Protein AF-A0A8C8INS5-F1 (afdb_monomer)

pLDDT: mean 87.6, std 13.26, range [29.45, 98.44]

Structure (mmCIF, N/CA/C/O backbone):
data_AF-A0A8C8INS5-F1
#
_entry.id   AF-A0A8C8INS5-F1
#
loop_
_atom_site.group_PDB
_atom_site.id
_atom_site.type_symbol
_atom_site.label_atom_id
_atom_site.label_alt_id
_atom_site.label_comp_id
_atom_site.label_asym_id
_atom_site.label_entity_id
_atom_site.label_seq_id
_atom_site.pdbx_PDB_ins_code
_atom_site.Cartn_x
_atom_site.Cartn_y
_atom_site.Cartn_z
_atom_site.occupancy
_atom_site.B_iso_or_equiv
_atom_site.auth_seq_id
_atom_site.auth_comp_id
_atom_site.auth_asym_id
_atom_site.auth_atom_id
_atom_site.pdbx_PDB_model_num
ATOM 1 N N . MET A 1 1 ? -2.864 -16.405 21.605 1.00 29.45 1 MET A N 1
ATOM 2 C CA . MET A 1 1 ? -4.047 -16.468 22.491 1.00 29.45 1 MET A CA 1
ATOM 3 C C . MET A 1 1 ? -4.619 -15.062 22.541 1.00 29.45 1 MET A C 1
ATOM 5 O O . MET A 1 1 ? -3.803 -14.157 22.696 1.00 29.45 1 MET A O 1
ATOM 9 N N . PRO A 1 2 ? -5.930 -14.843 22.344 1.00 41.97 2 PRO A N 1
ATOM 10 C CA . PRO A 1 2 ? -6.483 -13.511 22.539 1.00 41.97 2 PRO A CA 1
ATOM 11 C C . PRO A 1 2 ? -6.271 -13.127 24.007 1.00 41.97 2 PRO A C 1
ATOM 13 O O . PRO A 1 2 ? -6.320 -13.994 24.885 1.00 41.97 2 PRO A O 1
ATOM 16 N N . PHE A 1 3 ? -5.944 -11.860 24.256 1.00 44.47 3 PHE A N 1
ATOM 17 C CA . PHE A 1 3 ? -5.844 -11.314 25.605 1.00 44.47 3 PHE A CA 1
ATOM 18 C C . PHE A 1 3 ? -7.118 -11.692 26.367 1.00 44.47 3 PHE A C 1
ATOM 20 O O . PHE A 1 3 ? -8.221 -11.473 25.875 1.00 44.47 3 PHE A O 1
ATOM 27 N N . GLY A 1 4 ? -6.977 -12.354 27.518 1.00 49.22 4 GLY A N 1
ATOM 28 C CA . GLY A 1 4 ? -8.138 -12.759 28.302 1.00 49.22 4 GLY A CA 1
ATOM 29 C C . GLY A 1 4 ? -8.966 -11.530 28.671 1.00 49.22 4 GLY A C 1
ATOM 30 O O . GLY A 1 4 ? -8.399 -10.518 29.076 1.00 49.22 4 GLY A O 1
ATOM 31 N N . ASN A 1 5 ? -10.294 -11.634 28.582 1.00 59.72 5 ASN A N 1
ATOM 32 C CA . ASN A 1 5 ? -11.256 -10.577 28.933 1.00 59.72 5 ASN A CA 1
ATOM 33 C C . ASN A 1 5 ? -11.291 -10.219 30.435 1.00 59.72 5 ASN A C 1
ATOM 35 O O . ASN A 1 5 ? -12.297 -9.755 30.967 1.00 59.72 5 ASN A O 1
ATOM 39 N N . THR A 1 6 ? -10.182 -10.419 31.147 1.00 63.34 6 THR A N 1
ATOM 40 C CA . THR A 1 6 ? -10.016 -10.113 32.568 1.00 63.34 6 THR A CA 1
ATOM 41 C C . THR A 1 6 ? -10.227 -8.631 32.854 1.00 63.34 6 THR A C 1
ATOM 43 O O . THR A 1 6 ? -10.798 -8.305 33.890 1.00 63.34 6 THR A O 1
ATOM 46 N N . HIS A 1 7 ? -9.841 -7.744 31.930 1.00 70.50 7 HIS A N 1
ATOM 47 C CA . HIS A 1 7 ? -10.073 -6.306 32.055 1.00 70.50 7 HIS A CA 1
ATOM 48 C C . HIS A 1 7 ? -11.569 -5.956 32.002 1.00 70.50 7 HIS A C 1
ATOM 50 O O . HIS A 1 7 ? -12.071 -5.321 32.924 1.00 70.50 7 HIS A O 1
ATOM 56 N N . ASN A 1 8 ? -12.303 -6.448 30.998 1.00 73.12 8 ASN A N 1
ATOM 57 C CA . ASN A 1 8 ? -13.744 -6.198 30.869 1.00 73.12 8 ASN A CA 1
ATOM 58 C C . ASN A 1 8 ? -14.544 -6.821 32.026 1.00 73.12 8 ASN A C 1
ATOM 60 O O . ASN A 1 8 ? -15.447 -6.193 32.570 1.00 73.12 8 ASN A O 1
ATOM 64 N N . ASN A 1 9 ? -14.155 -8.009 32.494 1.00 77.88 9 ASN A N 1
ATOM 65 C CA . ASN A 1 9 ? -14.782 -8.625 33.667 1.00 77.88 9 ASN A CA 1
ATOM 66 C C . ASN A 1 9 ? -14.542 -7.819 34.953 1.00 77.88 9 ASN A C 1
ATOM 68 O O . ASN A 1 9 ? -15.394 -7.805 35.837 1.00 77.88 9 ASN A O 1
ATOM 72 N N . PHE A 1 10 ? -13.402 -7.131 35.068 1.00 80.81 10 PHE A N 1
ATOM 73 C CA . PHE A 1 10 ? -13.105 -6.285 36.222 1.00 80.81 10 PHE A CA 1
ATOM 74 C C . PHE A 1 10 ? -13.981 -5.026 36.262 1.00 80.81 10 PHE A C 1
ATOM 76 O O . PHE A 1 10 ? -14.362 -4.594 37.350 1.00 80.81 10 PHE A O 1
ATOM 83 N N . LYS A 1 11 ? -14.374 -4.493 35.096 1.00 80.12 11 LYS A N 1
ATOM 84 C CA . LYS A 1 11 ? -15.290 -3.344 34.984 1.00 80.12 11 LYS A CA 1
ATOM 85 C C . LYS A 1 11 ? -16.655 -3.608 35.623 1.00 80.12 11 LYS A C 1
ATOM 87 O O . LYS A 1 11 ? -17.300 -2.683 36.113 1.00 80.12 11 LYS A O 1
ATOM 92 N N . LEU A 1 12 ? -17.094 -4.869 35.690 1.00 83.81 12 LEU A N 1
ATOM 93 C CA . LEU A 1 12 ? -18.353 -5.250 36.347 1.00 83.81 12 LEU A CA 1
ATOM 94 C C . LEU A 1 12 ? -18.364 -4.965 37.859 1.00 83.81 12 LEU A C 1
ATOM 96 O O . LEU A 1 12 ? -19.439 -4.918 38.452 1.00 83.81 12 LEU A O 1
ATOM 100 N N . ASN A 1 13 ? -17.201 -4.729 38.477 1.00 87.75 13 ASN A N 1
ATOM 101 C CA . ASN A 1 13 ? -17.101 -4.339 39.886 1.00 87.75 13 ASN A CA 1
ATOM 102 C C . ASN A 1 13 ? -17.425 -2.855 40.133 1.00 87.75 13 ASN A C 1
ATOM 104 O O . ASN A 1 13 ? -17.593 -2.456 41.285 1.00 87.75 13 ASN A O 1
ATOM 108 N N . PHE A 1 14 ? -17.509 -2.046 39.074 1.00 88.88 14 PHE A N 1
ATOM 109 C CA . PHE A 1 14 ? -17.788 -0.615 39.141 1.00 88.88 14 PHE A CA 1
ATOM 110 C C . PHE A 1 14 ? -19.221 -0.301 38.725 1.00 88.88 14 PHE A C 1
ATOM 112 O O . PHE A 1 14 ? -19.904 -1.080 38.038 1.00 88.88 14 PHE A O 1
ATOM 119 N N . LYS A 1 15 ? -19.683 0.876 39.153 1.00 90.62 15 LYS A N 1
ATOM 120 C CA . LYS A 1 15 ? -21.022 1.351 38.813 1.00 90.62 15 LYS A CA 1
ATOM 121 C C . LYS A 1 15 ? -21.128 1.603 37.315 1.00 90.62 15 LYS A C 1
ATOM 123 O O . LYS A 1 15 ? -20.160 1.959 36.650 1.00 90.62 15 LYS A O 1
ATOM 128 N N . VAL A 1 16 ? -22.338 1.449 36.786 1.00 89.00 16 VAL A N 1
ATOM 129 C CA . VAL A 1 16 ? -22.619 1.676 35.362 1.00 89.00 16 VAL A CA 1
ATOM 130 C C . VAL A 1 16 ? -22.211 3.090 34.954 1.00 89.00 16 VAL A C 1
ATOM 132 O O . VAL A 1 16 ? -21.658 3.284 33.882 1.00 89.00 16 VAL A O 1
ATOM 135 N N . GLU A 1 17 ? -22.457 4.074 35.814 1.00 88.44 17 GLU A N 1
ATOM 136 C CA . GLU A 1 17 ? -22.168 5.481 35.554 1.00 88.44 17 GLU A CA 1
ATOM 137 C C . GLU A 1 17 ? -20.672 5.795 35.499 1.00 88.44 17 GLU A C 1
ATOM 139 O O . GLU A 1 17 ? -20.300 6.780 34.870 1.00 88.44 17 GLU A O 1
ATOM 144 N N . GLU A 1 18 ? -19.845 4.986 36.164 1.00 88.00 18 GLU A N 1
ATOM 145 C CA . GLU A 1 18 ? -18.387 5.138 36.202 1.00 88.00 18 GLU A CA 1
ATOM 146 C C . GLU A 1 18 ? -17.730 4.525 34.958 1.00 88.00 18 GLU A C 1
ATOM 148 O O . GLU A 1 18 ? -16.698 5.013 34.509 1.00 88.00 18 GLU A O 1
ATOM 153 N N . GLU A 1 19 ? -18.353 3.495 34.379 1.00 90.62 19 GLU A N 1
ATOM 154 C CA . GLU A 1 19 ? -17.820 2.747 33.231 1.00 90.62 19 GLU A CA 1
ATOM 155 C C . GLU A 1 19 ? -18.458 3.132 31.891 1.00 90.62 19 GLU A C 1
ATOM 157 O O . GLU A 1 19 ? -17.926 2.806 30.832 1.00 90.62 19 GLU A O 1
ATOM 162 N N . TYR A 1 20 ? -19.604 3.817 31.910 1.00 92.88 20 TYR A N 1
ATOM 163 C CA . TYR A 1 20 ? -20.241 4.288 30.686 1.00 92.88 20 TYR A CA 1
ATOM 164 C C . TYR A 1 20 ? -19.309 5.259 29.939 1.00 92.88 20 TYR A C 1
ATOM 166 O O . TYR A 1 20 ? -18.871 6.245 30.540 1.00 92.88 20 TYR A O 1
ATOM 174 N N . PRO A 1 21 ? -19.032 5.043 28.639 1.00 90.88 21 PRO A N 1
ATOM 175 C CA . PRO A 1 21 ? -18.086 5.873 27.903 1.00 90.88 21 PRO A CA 1
ATOM 176 C C . PRO A 1 21 ? -18.563 7.328 27.816 1.00 90.88 21 PRO A C 1
ATOM 178 O O . PRO A 1 21 ? -19.741 7.606 27.573 1.00 90.88 21 PRO A O 1
ATOM 181 N N . ASP A 1 22 ? -17.637 8.275 27.982 1.00 90.88 22 ASP A N 1
ATOM 182 C CA . ASP A 1 22 ? -17.918 9.684 27.710 1.00 90.88 22 ASP A C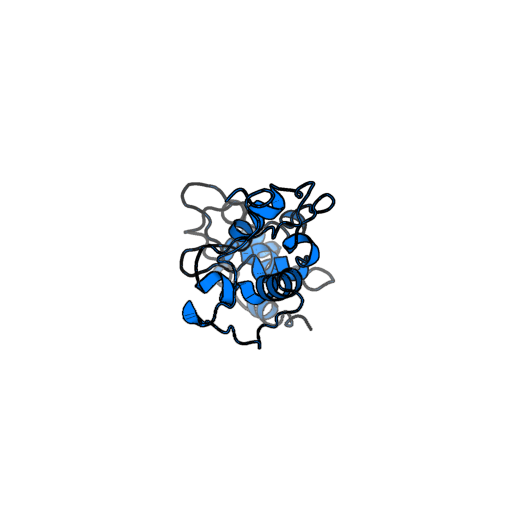A 1
ATOM 183 C C . ASP A 1 22 ? -17.983 9.911 26.197 1.00 90.88 22 ASP A C 1
ATOM 185 O O . ASP A 1 22 ? -16.971 9.901 25.497 1.00 90.88 22 ASP A O 1
ATOM 189 N N . LEU A 1 23 ? -19.204 10.118 25.711 1.00 89.69 23 LEU A N 1
ATOM 190 C CA . LEU A 1 23 ? -19.517 10.324 24.300 1.00 89.69 23 LEU A CA 1
ATOM 191 C C . LEU A 1 23 ? -19.866 11.784 23.980 1.00 89.69 23 LEU A C 1
ATOM 193 O O . LEU A 1 23 ? -20.392 12.082 22.909 1.00 89.69 23 LEU A O 1
ATOM 197 N N . THR A 1 24 ? -19.607 12.719 24.901 1.00 88.56 24 THR A N 1
ATOM 198 C CA . THR A 1 24 ? -20.010 14.132 24.756 1.00 88.56 24 THR A CA 1
ATOM 199 C C . THR A 1 24 ? -19.388 14.832 23.548 1.00 88.56 24 THR A C 1
ATOM 201 O O . THR A 1 24 ? -19.950 15.808 23.052 1.00 88.56 24 THR A O 1
ATOM 204 N N . LYS A 1 25 ? -18.246 14.338 23.059 1.00 84.25 25 LYS A N 1
ATOM 205 C CA . LYS A 1 25 ? -17.524 14.880 21.899 1.00 84.25 25 LYS A CA 1
ATOM 206 C C . LYS A 1 25 ? -17.671 14.024 20.638 1.00 84.25 25 LYS A C 1
ATOM 208 O O . LYS A 1 25 ? -16.999 14.302 19.649 1.00 84.25 25 LYS A O 1
ATOM 213 N N . HIS A 1 26 ? -18.534 13.008 20.657 1.00 85.81 26 HIS A N 1
ATOM 214 C CA . HIS A 1 26 ? -18.648 12.034 19.576 1.00 85.81 26 HIS A CA 1
ATOM 215 C C . HIS A 1 26 ? -19.814 12.366 18.643 1.00 85.81 26 HIS A C 1
ATOM 217 O O . HIS A 1 26 ? -20.961 12.511 19.063 1.00 85.81 26 HIS A O 1
ATOM 223 N N . ASN A 1 27 ? -19.530 12.436 17.347 1.00 81.06 27 ASN A N 1
ATOM 224 C CA . ASN A 1 27 ? -20.498 12.605 16.270 1.00 81.06 27 ASN A CA 1
ATOM 225 C C . ASN A 1 27 ? -20.558 11.348 15.391 1.00 81.06 27 ASN A C 1
ATOM 227 O O . ASN A 1 27 ? -20.298 11.379 14.188 1.00 81.06 27 ASN A O 1
ATOM 231 N N . ASN A 1 28 ? -20.906 10.218 16.004 1.00 82.31 28 ASN A N 1
ATOM 232 C CA . ASN A 1 28 ? -21.104 8.952 15.306 1.00 82.31 28 ASN A CA 1
ATOM 233 C C . ASN A 1 28 ? -22.451 8.313 15.696 1.00 82.31 28 ASN A C 1
ATOM 235 O O . ASN A 1 28 ? -23.064 8.670 16.704 1.00 82.31 28 ASN A O 1
ATOM 239 N N . HIS A 1 29 ? -22.954 7.395 14.869 1.00 82.88 29 HIS A N 1
ATOM 240 C CA . HIS A 1 29 ? -24.261 6.765 15.087 1.00 82.88 29 HIS A CA 1
ATOM 241 C C . HIS A 1 29 ? -24.326 5.957 16.389 1.00 82.88 29 HIS A C 1
ATOM 243 O O . HIS A 1 29 ? -25.375 5.946 17.032 1.00 82.88 29 HIS A O 1
ATOM 249 N N . MET A 1 30 ? -23.219 5.327 16.799 1.00 89.25 30 MET A N 1
ATOM 250 C CA . MET A 1 30 ? -23.151 4.586 18.061 1.00 89.25 30 MET A CA 1
ATOM 251 C C . MET A 1 30 ? -23.389 5.537 19.235 1.00 89.25 30 MET A C 1
ATOM 253 O O . MET A 1 30 ? -24.291 5.293 20.027 1.00 89.25 30 MET A O 1
ATOM 257 N N . ALA A 1 31 ? -22.695 6.676 19.276 1.00 87.69 31 ALA A N 1
ATOM 258 C CA . ALA A 1 31 ? -22.841 7.680 20.325 1.00 87.69 31 ALA A CA 1
ATOM 259 C C . ALA A 1 31 ? -24.262 8.264 20.423 1.00 87.69 31 ALA A C 1
ATOM 261 O O . ALA A 1 31 ? -24.697 8.653 21.505 1.00 87.69 31 ALA A O 1
ATOM 262 N N . LYS A 1 32 ? -25.010 8.306 19.311 1.00 87.50 32 LYS A N 1
ATOM 263 C CA . LYS A 1 32 ? -26.408 8.775 19.301 1.00 87.50 32 LYS A CA 1
ATOM 264 C C . LYS A 1 32 ? -27.413 7.753 19.817 1.00 87.50 32 LYS A C 1
ATOM 266 O O . LYS A 1 32 ? -28.479 8.146 20.283 1.00 87.50 32 LYS A O 1
ATOM 271 N N . VAL A 1 33 ? -27.119 6.466 19.658 1.00 90.06 33 VAL A N 1
ATOM 272 C CA . VAL A 1 33 ? -28.062 5.376 19.947 1.00 90.06 33 VAL A CA 1
ATOM 273 C C . VAL A 1 33 ? -27.736 4.691 21.266 1.00 90.06 33 VAL A C 1
ATOM 275 O O . VAL A 1 33 ? -28.647 4.247 21.963 1.00 90.06 33 VAL A O 1
ATOM 278 N N . LEU A 1 34 ? -26.457 4.606 21.630 1.00 92.38 34 LEU A N 1
ATOM 279 C CA . LEU A 1 34 ? -26.038 4.029 22.892 1.00 92.38 34 LEU A CA 1
ATOM 280 C C . LEU A 1 34 ? -26.564 4.907 24.028 1.00 92.38 34 LEU A C 1
ATOM 282 O O . LEU A 1 34 ? -26.258 6.092 24.130 1.00 92.38 34 LEU A O 1
ATOM 286 N N . THR A 1 35 ? -27.389 4.304 24.875 1.00 93.25 35 THR A N 1
ATOM 287 C CA . THR A 1 35 ? -27.909 4.931 26.089 1.00 93.25 35 THR A CA 1
ATOM 288 C C . THR A 1 35 ? -27.329 4.230 27.308 1.00 93.25 35 THR A C 1
ATOM 290 O O . THR A 1 35 ? -26.966 3.051 27.245 1.00 93.25 35 THR A O 1
ATOM 293 N N . LYS A 1 36 ? -27.298 4.925 28.451 1.00 93.38 36 LYS A N 1
ATOM 294 C CA . LYS A 1 36 ? -26.872 4.331 29.728 1.00 93.38 36 LYS A CA 1
ATOM 295 C C . LYS A 1 36 ? -27.680 3.084 30.079 1.00 93.38 36 LYS A C 1
ATOM 297 O O . LYS A 1 36 ? -27.101 2.078 30.474 1.00 93.38 36 LYS A O 1
ATOM 302 N N . ASP A 1 37 ? -28.990 3.114 29.846 1.00 94.00 37 ASP A N 1
ATOM 303 C CA . ASP A 1 37 ? -29.877 1.977 30.104 1.00 94.00 37 ASP A CA 1
ATOM 304 C C . ASP A 1 37 ? -29.576 0.781 29.192 1.00 94.00 37 ASP A C 1
ATOM 306 O O . ASP A 1 37 ? -29.644 -0.367 29.633 1.00 94.00 37 ASP A O 1
ATOM 310 N N . MET A 1 38 ? -29.244 1.024 27.919 1.00 94.56 38 MET A N 1
ATOM 311 C CA . MET A 1 38 ? -28.822 -0.038 27.000 1.00 94.56 38 MET A CA 1
ATOM 312 C C . MET A 1 38 ? -27.483 -0.633 27.422 1.00 94.56 38 MET A C 1
ATOM 314 O O . MET A 1 38 ? -27.363 -1.855 27.489 1.00 94.56 38 MET A O 1
ATOM 318 N N . TYR A 1 39 ? -26.507 0.214 27.759 1.00 94.12 39 TYR A N 1
ATOM 319 C CA . TYR A 1 39 ? -25.203 -0.226 28.247 1.00 94.12 39 TYR A CA 1
ATOM 320 C C . TYR A 1 39 ? -25.343 -1.064 29.525 1.00 94.12 39 TYR A C 1
ATOM 322 O O . TYR A 1 39 ? -24.837 -2.180 29.588 1.00 94.12 39 TYR A O 1
ATOM 330 N N . ALA A 1 40 ? -26.128 -0.600 30.502 1.00 93.12 40 ALA A N 1
ATOM 331 C CA . ALA A 1 40 ? -26.401 -1.323 31.745 1.00 93.12 40 ALA A CA 1
ATOM 332 C C . ALA A 1 40 ? -26.961 -2.736 31.512 1.00 93.12 40 ALA A C 1
ATOM 334 O O . ALA A 1 40 ? -26.584 -3.670 32.214 1.00 93.12 40 ALA A O 1
ATOM 335 N N . LYS A 1 41 ? -27.853 -2.892 30.525 1.00 94.75 41 LYS A N 1
ATOM 336 C CA . LYS A 1 41 ? -28.503 -4.172 30.192 1.00 94.75 41 LYS A CA 1
ATOM 337 C C . LYS A 1 41 ? -27.601 -5.158 29.451 1.00 94.75 41 LYS A C 1
ATOM 339 O O . LYS A 1 41 ? -27.920 -6.346 29.424 1.00 94.75 41 LYS A O 1
ATOM 344 N N . LEU A 1 42 ? -26.565 -4.662 28.776 1.00 93.25 42 LEU A N 1
ATOM 345 C CA . LEU A 1 42 ? -25.763 -5.436 27.829 1.00 93.25 42 LEU A CA 1
ATOM 346 C C . LEU A 1 42 ? -24.305 -5.624 28.276 1.00 93.25 42 LEU A C 1
ATOM 348 O O . LEU A 1 42 ? -23.648 -6.534 27.778 1.00 93.25 42 LEU A O 1
ATOM 352 N N . ARG A 1 43 ? -23.794 -4.812 29.212 1.00 89.69 43 ARG A N 1
ATOM 353 C CA . ARG A 1 43 ? -22.386 -4.837 29.660 1.00 89.69 43 ARG A CA 1
ATOM 354 C C . ARG A 1 43 ? -21.947 -6.151 30.313 1.00 89.69 43 ARG A C 1
ATOM 356 O O . ARG A 1 43 ? -20.763 -6.455 30.322 1.00 89.69 43 ARG A O 1
ATOM 363 N N . ASP A 1 44 ? -22.883 -6.927 30.856 1.00 89.88 44 ASP A N 1
ATOM 364 C CA . ASP A 1 44 ? -22.635 -8.244 31.456 1.00 89.88 44 ASP A CA 1
ATOM 365 C C . ASP A 1 44 ? -22.735 -9.394 30.438 1.00 89.88 44 ASP A C 1
ATOM 367 O O . ASP A 1 44 ? -22.520 -10.556 30.786 1.00 89.88 44 ASP A O 1
ATOM 371 N N . LYS A 1 45 ? -23.107 -9.100 29.185 1.00 90.19 45 LYS A N 1
ATOM 372 C CA . LYS A 1 45 ? -23.295 -10.109 28.143 1.00 90.19 45 LYS A CA 1
ATOM 373 C C . LYS A 1 45 ? -21.996 -10.380 27.408 1.00 90.19 45 LYS A C 1
ATOM 375 O O . LYS A 1 45 ? -21.211 -9.481 27.111 1.00 90.19 45 LYS A O 1
ATOM 380 N N . GLN A 1 46 ? -21.824 -11.649 27.063 1.00 87.56 46 GLN A N 1
ATOM 381 C CA . GLN A 1 46 ? -20.689 -12.134 26.304 1.00 87.56 46 GLN A CA 1
ATOM 382 C C . GLN A 1 46 ? -21.152 -13.213 25.325 1.00 87.56 46 GLN A C 1
ATOM 384 O O . GLN A 1 46 ? -22.031 -14.020 25.635 1.00 87.56 46 GLN A O 1
ATOM 389 N N . THR A 1 47 ? -20.569 -13.227 24.131 1.00 85.12 47 THR A N 1
ATOM 390 C CA . THR A 1 47 ? -20.770 -14.314 23.162 1.00 85.12 47 THR A CA 1
ATOM 391 C C . THR A 1 47 ? -20.049 -15.594 23.617 1.00 85.12 47 THR A C 1
ATOM 393 O O . THR A 1 47 ? -19.127 -15.517 24.432 1.00 85.12 47 THR A O 1
ATOM 396 N N . PRO A 1 48 ? -20.381 -16.781 23.069 1.00 84.88 48 PRO A N 1
ATOM 397 C CA . PRO A 1 48 ? -19.656 -18.018 23.386 1.00 84.88 48 PRO A CA 1
ATOM 398 C C . PRO A 1 48 ? -18.149 -17.957 23.085 1.00 84.88 48 PRO A C 1
ATOM 400 O O . PRO A 1 48 ? -17.368 -18.662 23.716 1.00 84.88 48 PRO A O 1
ATOM 403 N N . SER A 1 49 ? -17.742 -17.117 22.126 1.00 77.12 49 SER A N 1
ATOM 404 C CA . SER A 1 49 ? -16.342 -16.872 21.760 1.00 77.12 49 SER A CA 1
ATOM 405 C C . SER A 1 49 ? -15.658 -15.804 22.614 1.00 77.12 49 SER A C 1
ATOM 407 O O . SER A 1 49 ? -14.459 -15.585 22.462 1.00 77.12 49 SER A O 1
ATOM 409 N N . GLY A 1 50 ? -16.386 -15.157 23.524 1.00 78.69 50 GLY A N 1
ATOM 410 C CA . GLY A 1 50 ? -15.809 -14.247 24.497 1.00 78.69 50 GLY A CA 1
ATOM 411 C C . GLY A 1 50 ? -15.928 -12.755 24.176 1.00 78.69 50 GLY A C 1
ATOM 412 O O . GLY A 1 50 ? -15.413 -11.970 24.954 1.00 78.69 50 GLY A O 1
ATOM 413 N N . PHE A 1 51 ? -16.609 -12.322 23.116 1.00 80.56 51 PHE A N 1
ATOM 414 C CA . PHE A 1 51 ? -16.783 -10.883 22.832 1.00 80.56 51 PHE A CA 1
ATOM 415 C C . PHE A 1 51 ? -17.838 -10.234 23.734 1.00 80.56 51 PHE A C 1
ATOM 417 O O . PHE A 1 51 ? -18.933 -10.790 23.864 1.00 80.56 51 PHE A O 1
ATOM 424 N N . THR A 1 52 ? -17.523 -9.076 24.321 1.00 89.38 52 THR A N 1
ATOM 425 C CA . THR A 1 52 ? -18.413 -8.270 25.179 1.00 89.38 52 THR A CA 1
ATOM 426 C C . THR A 1 52 ? -18.990 -7.068 24.433 1.00 89.38 52 THR A C 1
ATOM 428 O O . THR A 1 52 ? -18.605 -6.764 23.306 1.00 89.38 52 THR A O 1
ATOM 431 N N . LEU A 1 53 ? -19.913 -6.347 25.077 1.00 89.31 53 LEU A N 1
ATOM 432 C CA . LEU A 1 53 ? -20.403 -5.068 24.564 1.00 89.31 53 LEU A CA 1
ATOM 433 C C . LEU A 1 53 ? -19.279 -4.036 24.391 1.00 89.31 53 LEU A C 1
ATOM 435 O O . LEU A 1 53 ? -19.283 -3.327 23.389 1.00 89.31 53 LEU A O 1
ATOM 439 N N . ASP A 1 54 ? -18.339 -3.957 25.339 1.00 87.56 54 ASP A N 1
ATOM 440 C CA . ASP A 1 54 ? -17.217 -3.011 25.272 1.00 87.56 54 ASP A CA 1
ATOM 441 C C . ASP A 1 54 ? -16.364 -3.268 24.023 1.00 87.56 54 ASP A C 1
ATOM 443 O O . ASP A 1 54 ? -16.037 -2.325 23.311 1.00 87.56 54 ASP A O 1
ATOM 447 N N . ASP A 1 55 ? -16.116 -4.539 23.685 1.00 82.56 55 ASP A N 1
ATOM 448 C CA . ASP A 1 55 ? -15.376 -4.921 22.475 1.00 82.56 55 ASP A CA 1
ATOM 449 C C . ASP A 1 55 ? -16.090 -4.450 21.192 1.00 82.56 55 ASP A C 1
ATOM 451 O O . ASP A 1 55 ? -15.447 -4.064 20.216 1.00 82.56 55 ASP A O 1
ATOM 455 N N . VAL A 1 56 ? -17.428 -4.455 21.193 1.00 84.38 56 VAL A N 1
ATOM 456 C CA . VAL A 1 56 ? -18.248 -4.026 20.049 1.00 84.38 56 VAL A CA 1
ATOM 457 C C . VAL A 1 56 ? -18.221 -2.507 19.888 1.00 84.38 56 VAL A C 1
ATOM 459 O O . VAL A 1 56 ? -18.050 -2.010 18.775 1.00 84.38 56 VAL A O 1
ATOM 462 N N . ILE A 1 57 ? -18.378 -1.759 20.983 1.00 88.38 57 ILE A N 1
ATOM 463 C CA . ILE A 1 57 ? -18.476 -0.293 20.933 1.00 88.38 57 ILE A CA 1
ATOM 464 C C . ILE A 1 57 ? -17.113 0.406 20.912 1.00 88.38 57 ILE A C 1
ATOM 466 O O . ILE A 1 57 ? -17.073 1.598 20.613 1.00 88.38 57 ILE A O 1
ATOM 470 N N . GLN A 1 58 ? -16.016 -0.308 21.198 1.00 83.81 58 GLN A N 1
ATOM 471 C CA . GLN A 1 58 ? -14.661 0.241 21.321 1.00 83.81 58 GLN A CA 1
ATOM 472 C C . GLN A 1 58 ? -14.288 1.141 20.138 1.00 83.81 58 GLN A C 1
ATOM 474 O O . GLN A 1 58 ? -13.833 2.262 20.327 1.00 83.81 58 GLN A O 1
ATOM 479 N N . THR A 1 59 ? -14.580 0.698 18.915 1.00 75.81 59 THR A N 1
ATOM 480 C CA . THR A 1 59 ? -14.302 1.465 17.688 1.00 75.81 59 THR A CA 1
ATOM 481 C C . THR A 1 59 ? -15.018 2.817 17.654 1.00 75.81 59 THR A C 1
ATOM 483 O O . THR A 1 59 ? -14.421 3.831 17.298 1.00 75.81 59 THR A O 1
ATOM 486 N N . GLY A 1 60 ? -16.279 2.861 18.079 1.00 82.25 60 GLY A N 1
ATOM 487 C CA . GLY A 1 60 ? -17.061 4.090 18.153 1.00 82.25 60 GLY A CA 1
ATOM 488 C C . GLY A 1 60 ? -16.692 4.971 19.344 1.00 82.25 60 GLY A C 1
ATOM 489 O O . GLY A 1 60 ? -17.016 6.154 19.324 1.00 82.25 60 GLY A O 1
ATOM 490 N N . VAL A 1 61 ? -16.047 4.419 20.376 1.00 85.62 61 VAL A N 1
ATOM 491 C CA . VAL A 1 61 ? -15.492 5.177 21.508 1.00 85.62 61 VAL A CA 1
ATOM 492 C C . VAL A 1 61 ? -14.134 5.779 21.134 1.00 85.62 61 VAL A C 1
ATOM 494 O O . VAL A 1 61 ? -13.894 6.950 21.419 1.00 85.62 61 VAL A O 1
ATOM 497 N N . ASP A 1 62 ? -13.280 5.024 20.443 1.00 78.12 62 ASP A N 1
ATOM 498 C CA . ASP A 1 62 ? -11.953 5.472 20.003 1.00 78.12 62 ASP A CA 1
ATOM 499 C C . ASP A 1 62 ? -12.028 6.481 18.852 1.00 78.12 62 ASP A C 1
ATOM 501 O O . ASP A 1 62 ? -11.149 7.333 18.713 1.00 78.12 62 ASP A O 1
ATOM 505 N N . ASN A 1 63 ? -13.090 6.418 18.042 1.00 77.25 63 ASN A N 1
ATOM 506 C CA . ASN A 1 63 ? -13.304 7.331 16.930 1.00 77.25 63 ASN A CA 1
ATOM 507 C C . ASN A 1 63 ? -14.462 8.313 17.210 1.00 77.25 63 ASN A C 1
ATOM 509 O O . ASN A 1 63 ? -15.634 7.978 16.989 1.00 77.25 63 ASN A O 1
ATOM 513 N N . PRO A 1 64 ? -14.170 9.561 17.629 1.00 72.19 64 PRO A N 1
ATOM 514 C CA . PRO A 1 64 ? -15.193 10.575 17.872 1.00 72.19 64 PRO A CA 1
ATOM 515 C C . PRO A 1 64 ? -15.958 10.998 16.612 1.00 72.19 64 PRO A C 1
ATOM 517 O O . PRO A 1 64 ? -16.959 11.700 16.724 1.00 72.19 64 PRO A O 1
ATOM 520 N N . GLY A 1 65 ? -15.572 10.531 15.423 1.00 66.31 65 GLY A N 1
ATOM 521 C CA . GLY A 1 65 ? -16.236 10.873 14.173 1.00 66.31 65 GLY A CA 1
ATOM 522 C C . GLY A 1 65 ? -15.859 12.268 13.675 1.00 66.31 65 GLY A C 1
ATOM 523 O O . GLY A 1 65 ? -15.118 13.018 14.312 1.00 66.31 65 GLY A O 1
ATOM 524 N N . HIS A 1 66 ? -16.358 12.613 12.490 1.00 62.00 66 HIS A N 1
ATOM 525 C CA . HIS A 1 66 ? -16.021 13.869 11.827 1.00 62.00 66 HIS A CA 1
ATOM 526 C C . HIS A 1 66 ? -17.040 14.975 12.183 1.00 62.00 66 HIS A C 1
ATOM 528 O O . HIS A 1 66 ? -18.240 14.695 12.261 1.00 62.00 66 HIS A O 1
ATOM 534 N N . PRO A 1 67 ? -16.642 16.257 12.332 1.00 57.72 67 PRO A N 1
ATOM 535 C CA . PRO A 1 67 ? -17.560 17.337 12.729 1.00 57.72 67 PRO A CA 1
ATOM 536 C C . PRO A 1 67 ? -18.747 17.553 11.777 1.00 57.72 67 PRO A C 1
ATOM 538 O O . PRO A 1 67 ? -19.778 18.085 12.178 1.00 57.72 67 PRO A O 1
ATOM 541 N N . PHE A 1 68 ? -18.608 17.133 10.518 1.00 50.88 68 PHE A N 1
ATOM 542 C CA . PHE A 1 68 ? -19.581 17.397 9.453 1.00 50.88 68 PHE A CA 1
ATOM 543 C C . PHE A 1 68 ? -20.265 16.142 8.893 1.00 50.88 68 PHE A C 1
ATOM 545 O O . PHE A 1 68 ? -21.175 16.267 8.078 1.00 50.88 68 PHE A O 1
ATOM 552 N N . ILE A 1 69 ? -19.842 14.938 9.297 1.00 52.28 69 ILE A N 1
ATOM 553 C CA . ILE A 1 69 ? -20.333 13.670 8.732 1.00 52.28 69 ILE A CA 1
ATOM 554 C C . ILE A 1 69 ? -20.585 12.691 9.878 1.00 52.28 69 ILE A C 1
ATOM 556 O O . ILE A 1 69 ? -19.718 12.494 10.723 1.00 52.28 69 ILE A O 1
ATOM 560 N N . MET A 1 70 ? -21.779 12.092 9.913 1.00 53.12 70 MET A N 1
ATOM 561 C CA . MET A 1 70 ? -22.142 11.111 10.936 1.00 53.12 70 MET A CA 1
ATOM 562 C C . MET A 1 70 ? -21.576 9.744 10.549 1.00 53.12 70 MET A C 1
ATOM 564 O O . MET A 1 70 ? -22.098 9.081 9.658 1.00 53.12 70 MET A O 1
ATOM 568 N N . THR A 1 71 ? -20.489 9.338 11.198 1.00 56.72 71 THR A N 1
ATOM 569 C CA . THR A 1 71 ? -19.842 8.047 10.930 1.00 56.72 71 THR A CA 1
ATOM 570 C C . THR A 1 71 ? -20.624 6.916 11.605 1.00 56.72 71 THR A C 1
ATOM 572 O O . THR A 1 71 ? -21.128 7.082 12.719 1.00 56.72 71 THR A O 1
ATOM 575 N N . VAL A 1 72 ? -20.767 5.753 10.963 1.00 55.03 72 VAL A N 1
ATOM 576 C CA . VAL A 1 72 ? -21.337 4.563 11.616 1.00 55.03 72 VAL A CA 1
ATOM 577 C C . VAL A 1 72 ? -20.256 4.001 12.535 1.00 55.03 72 VAL A C 1
ATOM 579 O O . VAL A 1 72 ? -19.255 3.475 12.074 1.00 55.03 72 VAL A O 1
ATOM 582 N N . GLY A 1 73 ? -20.412 4.200 13.845 1.00 52.00 73 GLY A N 1
ATOM 583 C CA . GLY A 1 73 ? -19.364 3.947 14.843 1.00 52.00 73 GLY A CA 1
ATOM 584 C C . GLY A 1 73 ? -18.986 2.478 15.067 1.00 52.00 73 GLY A C 1
ATOM 585 O O . GLY A 1 73 ? -18.161 2.224 15.928 1.00 52.00 73 GLY A O 1
ATOM 586 N N . CYS A 1 74 ? -19.571 1.527 14.337 1.00 48.09 74 CYS A N 1
ATOM 587 C CA . CYS A 1 74 ? -19.198 0.116 14.362 1.00 48.09 74 CYS A CA 1
ATOM 588 C C . CYS A 1 74 ? -19.483 -0.465 12.974 1.00 48.09 74 CYS A C 1
ATOM 590 O O . CYS A 1 74 ? -20.648 -0.623 12.616 1.00 48.09 74 CYS A O 1
ATOM 592 N N . VAL A 1 75 ? -18.446 -0.780 12.206 1.00 51.69 75 VAL A N 1
ATOM 593 C CA . VAL A 1 75 ? -18.580 -1.582 10.985 1.00 51.69 75 VAL A CA 1
ATOM 594 C C . VAL A 1 75 ? -17.620 -2.752 11.140 1.00 51.69 75 VAL A C 1
ATOM 596 O O . VAL A 1 75 ? -16.431 -2.568 11.459 1.00 51.69 75 VAL A O 1
ATOM 599 N N . ALA A 1 76 ? -18.152 -3.969 11.037 1.00 59.09 76 ALA A N 1
ATOM 600 C CA . ALA A 1 76 ? -17.349 -5.171 11.217 1.00 59.09 76 ALA A CA 1
ATOM 601 C C . ALA A 1 76 ? -16.205 -5.168 10.192 1.00 59.09 76 ALA A C 1
ATOM 603 O O . ALA A 1 76 ? -16.355 -4.663 9.084 1.00 59.09 76 ALA A O 1
ATOM 604 N N . VAL A 1 77 ? -15.047 -5.744 10.536 1.00 61.50 77 VAL A N 1
ATOM 605 C CA . VAL A 1 77 ? -13.920 -5.882 9.584 1.00 61.50 77 VAL A CA 1
ATOM 606 C C . VAL A 1 77 ? -14.395 -6.497 8.265 1.00 61.50 77 VAL A C 1
ATOM 608 O O . VAL A 1 77 ? -13.934 -6.121 7.196 1.00 61.50 77 VAL A O 1
ATOM 611 N N . GLU A 1 78 ? -15.334 -7.435 8.349 1.00 67.31 78 GLU A N 1
ATOM 612 C CA . GLU A 1 78 ? -15.904 -8.142 7.206 1.00 67.31 78 GLU A CA 1
ATOM 613 C C . GLU A 1 78 ? -16.777 -7.264 6.306 1.00 67.31 78 GLU A C 1
ATOM 615 O O . GLU A 1 78 ? -16.9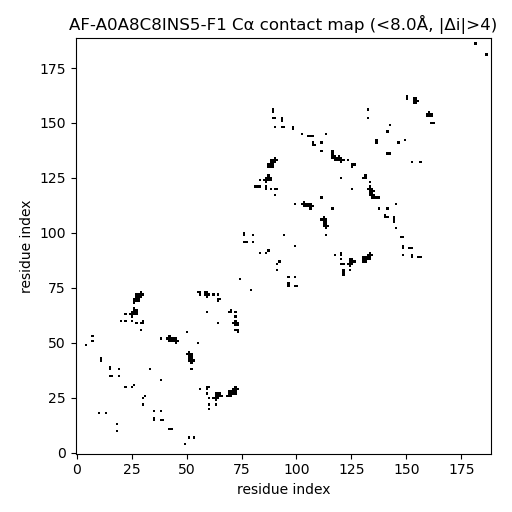29 -7.599 5.136 1.00 67.31 78 GLU A O 1
ATOM 620 N N . GLU A 1 79 ? -17.323 -6.168 6.830 1.00 72.06 79 GLU A N 1
ATOM 62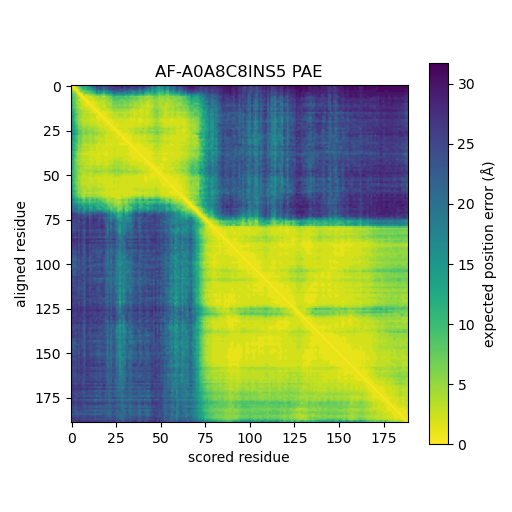1 C CA . GLU A 1 79 ? -18.175 -5.226 6.099 1.00 72.06 79 GLU A CA 1
ATOM 622 C C . GLU A 1 79 ? -17.362 -4.112 5.413 1.00 72.06 79 GLU A C 1
ATOM 624 O O . GLU A 1 79 ? -17.785 -3.622 4.370 1.00 72.06 79 GLU A O 1
ATOM 629 N N . GLU A 1 80 ? -16.193 -3.737 5.951 1.00 79.19 80 GLU A N 1
ATOM 630 C CA . GLU A 1 80 ? -15.288 -2.746 5.332 1.00 79.19 80 GLU A CA 1
ATOM 631 C C . GLU A 1 80 ? -14.224 -3.366 4.418 1.00 79.19 80 GLU A C 1
ATOM 633 O O . GLU A 1 80 ? -13.697 -2.686 3.539 1.00 79.19 80 GLU A O 1
ATOM 638 N N . TYR A 1 81 ? -13.891 -4.649 4.600 1.00 90.62 81 TYR A N 1
ATOM 639 C CA . TYR A 1 81 ? -12.892 -5.297 3.755 1.00 90.62 81 TYR A CA 1
ATOM 640 C C . TYR A 1 81 ? -13.340 -5.276 2.281 1.00 90.62 81 TYR A C 1
ATOM 642 O O . TYR A 1 81 ? -14.419 -5.791 1.971 1.00 90.62 81 TYR A O 1
ATOM 650 N N . PRO A 1 82 ? -12.526 -4.734 1.356 1.00 91.44 82 PRO A N 1
ATOM 651 C CA . PRO A 1 82 ? -12.956 -4.536 -0.021 1.00 91.44 82 PRO A CA 1
ATOM 652 C C . PRO A 1 82 ? -13.193 -5.869 -0.744 1.00 91.44 82 PRO A C 1
ATOM 654 O O . PRO A 1 82 ? -12.437 -6.832 -0.584 1.00 91.44 82 PRO A O 1
ATOM 657 N N . ASP A 1 83 ? -14.220 -5.918 -1.597 1.00 92.69 83 ASP A N 1
ATOM 658 C CA . ASP A 1 83 ? -14.379 -7.015 -2.554 1.00 92.69 83 ASP A CA 1
ATOM 659 C C . ASP A 1 83 ? -13.339 -6.873 -3.669 1.00 92.69 83 ASP A C 1
ATOM 661 O O . ASP A 1 83 ? -13.453 -6.031 -4.560 1.00 92.69 83 ASP A O 1
ATOM 665 N N . LEU A 1 84 ? -12.317 -7.722 -3.599 1.00 94.19 84 LEU A N 1
ATOM 666 C CA . LEU A 1 84 ? -11.197 -7.763 -4.535 1.00 94.19 84 LEU A CA 1
ATOM 667 C C . LEU A 1 84 ? -11.250 -8.984 -5.467 1.00 94.19 84 LEU A C 1
ATOM 669 O O . LEU A 1 84 ? -10.260 -9.319 -6.116 1.00 94.19 84 LEU A O 1
ATOM 673 N N . THR A 1 85 ? -12.390 -9.682 -5.542 1.00 93.69 85 THR A N 1
ATOM 674 C CA . THR A 1 85 ? -12.516 -10.960 -6.274 1.00 93.69 85 THR A CA 1
ATOM 675 C C . THR A 1 85 ? -12.212 -10.860 -7.769 1.00 93.69 85 THR A C 1
ATOM 677 O O . THR A 1 85 ? -11.842 -11.857 -8.389 1.00 93.69 85 THR A O 1
ATOM 680 N N . LYS A 1 86 ? -12.364 -9.671 -8.359 1.00 93.00 86 LYS A N 1
ATOM 681 C CA . LYS A 1 86 ? -12.119 -9.402 -9.784 1.00 93.00 86 LYS A CA 1
ATOM 682 C C . LYS A 1 86 ? -10.872 -8.550 -10.018 1.00 93.00 86 LYS A C 1
ATOM 684 O O . LYS A 1 86 ? -10.674 -8.073 -11.135 1.00 93.00 86 LYS A O 1
ATOM 689 N N . HIS A 1 87 ? -10.052 -8.352 -8.987 1.00 95.62 87 HIS A N 1
ATOM 690 C CA . HIS A 1 87 ? -8.940 -7.415 -9.020 1.00 95.62 87 HIS A CA 1
ATOM 691 C C . HIS A 1 87 ? -7.601 -8.123 -9.214 1.00 95.62 87 HIS A C 1
ATOM 693 O O . HIS A 1 87 ? -7.344 -9.193 -8.667 1.00 95.62 87 HIS A O 1
ATOM 699 N N . ILE A 1 88 ? -6.725 -7.503 -9.998 1.00 94.00 88 ILE A N 1
ATOM 700 C CA . ILE A 1 88 ? -5.390 -7.995 -10.322 1.00 94.00 88 ILE A CA 1
ATOM 701 C C . ILE A 1 88 ? -4.406 -6.831 -10.179 1.00 94.00 88 ILE 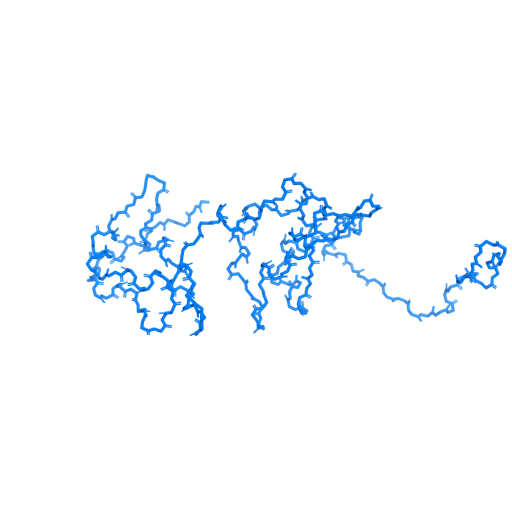A C 1
ATOM 703 O O . ILE A 1 88 ? -4.194 -6.043 -11.102 1.00 94.00 88 ILE A O 1
ATOM 707 N N . ASN A 1 89 ? -3.809 -6.732 -8.994 1.00 95.94 89 ASN A N 1
ATOM 708 C CA . ASN A 1 89 ? -2.703 -5.832 -8.668 1.00 95.94 89 ASN A CA 1
ATOM 709 C C . ASN A 1 89 ? -1.872 -6.429 -7.510 1.00 95.94 89 ASN A C 1
ATOM 711 O O . ASN A 1 89 ? -2.272 -7.427 -6.904 1.00 95.94 89 ASN A O 1
ATOM 715 N N . HIS A 1 90 ? -0.699 -5.864 -7.212 1.00 97.94 90 HIS A N 1
ATOM 716 C CA . HIS A 1 90 ? 0.173 -6.388 -6.152 1.00 97.94 90 HIS A CA 1
ATOM 717 C C . HIS A 1 90 ? -0.469 -6.317 -4.757 1.00 97.94 90 HIS A C 1
ATOM 719 O O . HIS A 1 90 ? -0.330 -7.261 -3.984 1.00 97.94 90 HIS A O 1
ATOM 725 N N . MET A 1 91 ? -1.203 -5.246 -4.445 1.00 97.62 91 MET A N 1
ATOM 726 C CA . MET A 1 91 ? -1.912 -5.088 -3.173 1.00 97.62 91 MET A CA 1
ATOM 727 C C . MET A 1 91 ? -2.908 -6.230 -2.937 1.00 97.62 91 MET A C 1
ATOM 729 O O . MET A 1 91 ? -2.883 -6.831 -1.866 1.00 97.62 91 MET A O 1
ATOM 733 N N . VAL A 1 92 ? -3.694 -6.613 -3.949 1.00 96.38 92 VAL A N 1
ATOM 734 C CA . VAL A 1 92 ? -4.683 -7.708 -3.868 1.00 96.38 92 VAL A CA 1
ATOM 735 C C . VAL A 1 92 ? -4.035 -9.055 -3.548 1.00 96.38 92 VAL A C 1
ATOM 737 O O . VAL A 1 92 ? -4.601 -9.849 -2.803 1.00 96.38 92 VAL A O 1
ATOM 740 N N . LYS A 1 93 ? -2.832 -9.326 -4.070 1.00 95.94 93 LYS A N 1
ATOM 741 C CA . LYS A 1 93 ? -2.112 -10.580 -3.780 1.00 95.94 93 LYS A CA 1
ATOM 742 C C . LYS A 1 93 ? -1.676 -10.701 -2.318 1.00 95.94 93 LYS A C 1
ATOM 744 O O . LYS A 1 93 ? -1.416 -11.808 -1.854 1.00 95.94 93 LYS A O 1
ATOM 749 N N . VAL A 1 94 ? -1.518 -9.570 -1.635 1.00 96.81 94 VAL A N 1
ATOM 750 C CA . VAL A 1 94 ? -0.894 -9.486 -0.311 1.00 96.81 94 VAL A CA 1
ATOM 751 C C . VAL A 1 94 ? -1.922 -9.212 0.783 1.00 96.81 94 VAL A C 1
ATOM 753 O O . VAL A 1 94 ? -1.799 -9.745 1.886 1.00 96.81 94 VAL A O 1
ATOM 756 N N . LEU A 1 95 ? -2.924 -8.377 0.506 1.00 96.62 95 LEU A N 1
ATOM 757 C CA . LEU A 1 95 ? -3.880 -7.923 1.504 1.00 96.62 95 LEU A CA 1
ATOM 758 C C . LEU A 1 95 ? -4.754 -9.084 1.986 1.00 96.62 95 LEU A C 1
ATOM 760 O O . LEU A 1 95 ? -5.577 -9.617 1.249 1.00 96.62 95 LEU A O 1
ATOM 764 N N . THR A 1 96 ? -4.644 -9.421 3.267 1.00 95.19 96 THR A N 1
ATOM 765 C CA . THR A 1 96 ? -5.527 -10.389 3.930 1.00 95.19 96 THR A CA 1
ATOM 766 C C . THR A 1 96 ? -6.506 -9.682 4.863 1.00 95.19 96 THR A C 1
ATOM 768 O O . THR A 1 96 ? -6.260 -8.553 5.294 1.00 95.19 96 THR A O 1
ATOM 771 N N . LYS A 1 97 ? -7.609 -10.351 5.219 1.00 91.69 97 LYS A N 1
ATOM 772 C CA . LYS A 1 97 ? -8.572 -9.825 6.202 1.00 91.69 97 LYS A CA 1
ATOM 773 C C . LYS A 1 97 ? -7.918 -9.527 7.553 1.00 91.69 97 LYS A C 1
ATOM 775 O O . LYS A 1 97 ? -8.151 -8.462 8.113 1.00 91.69 97 LYS A O 1
ATOM 780 N N . ASP A 1 98 ? -7.050 -10.416 8.032 1.00 90.94 98 ASP A N 1
ATOM 781 C CA . ASP A 1 98 ? -6.326 -10.231 9.297 1.00 90.94 98 ASP A CA 1
ATOM 782 C C . ASP A 1 98 ? -5.380 -9.024 9.242 1.00 90.94 98 ASP A C 1
ATOM 784 O O . ASP A 1 98 ? -5.282 -8.249 10.195 1.00 90.94 98 ASP A O 1
ATOM 788 N N . MET A 1 99 ? -4.699 -8.834 8.107 1.00 94.19 99 MET A N 1
ATOM 789 C CA . MET A 1 99 ? -3.826 -7.683 7.890 1.00 94.19 99 MET A CA 1
ATOM 790 C C . MET A 1 99 ? -4.631 -6.381 7.840 1.00 94.19 99 MET A C 1
ATOM 792 O O . MET A 1 99 ? -4.247 -5.403 8.478 1.00 94.19 99 MET A O 1
ATOM 796 N N . TYR A 1 100 ? -5.770 -6.379 7.143 1.00 93.69 100 TYR A N 1
ATOM 797 C CA . TYR A 1 100 ? -6.677 -5.236 7.102 1.00 93.69 100 TYR A CA 1
ATOM 798 C C . TYR A 1 100 ? -7.207 -4.889 8.500 1.00 93.69 100 TYR A C 1
ATOM 800 O O . TYR A 1 100 ? -7.092 -3.745 8.928 1.00 93.69 100 TYR A O 1
ATOM 808 N N . ALA A 1 101 ? -7.672 -5.880 9.269 1.00 89.00 101 ALA A N 1
ATOM 809 C CA . ALA A 1 101 ? -8.121 -5.694 10.650 1.00 89.00 101 ALA A CA 1
ATOM 810 C C . ALA A 1 101 ? -7.043 -5.059 11.542 1.00 89.00 101 ALA A C 1
ATOM 812 O O . ALA A 1 101 ? -7.337 -4.174 12.343 1.00 89.00 101 ALA A O 1
ATOM 813 N N . LYS A 1 102 ? -5.786 -5.492 11.386 1.00 89.69 102 LYS A N 1
ATOM 814 C CA . LYS A 1 102 ? -4.641 -4.975 12.146 1.00 89.69 102 LYS A CA 1
ATOM 815 C C . LYS A 1 102 ? -4.278 -3.535 11.771 1.00 89.69 102 LYS A C 1
ATOM 817 O O . LYS A 1 102 ? -3.783 -2.795 12.621 1.00 89.69 102 LYS A O 1
ATOM 822 N N . LEU A 1 103 ? -4.445 -3.157 10.503 1.00 91.88 103 LEU A N 1
ATOM 823 C CA . LEU A 1 103 ? -3.966 -1.878 9.973 1.00 91.88 103 LEU A CA 1
ATOM 824 C C . LEU A 1 103 ? -5.055 -0.802 9.857 1.00 91.88 103 LEU A C 1
ATOM 826 O O . LEU A 1 103 ? -4.701 0.371 9.877 1.00 91.88 103 LEU A O 1
ATOM 830 N N . ARG A 1 104 ? -6.348 -1.156 9.792 1.00 86.25 104 ARG A N 1
ATOM 831 C CA . ARG A 1 104 ? -7.458 -0.195 9.597 1.00 86.25 104 ARG A CA 1
ATOM 832 C C . ARG A 1 104 ? -7.563 0.876 10.686 1.00 86.25 104 ARG A C 1
ATOM 834 O O . ARG A 1 104 ? -7.958 1.994 10.403 1.00 86.25 104 ARG A O 1
ATOM 841 N N . GLY A 1 105 ? -7.173 0.550 11.920 1.00 86.81 105 GLY A N 1
ATOM 842 C CA . GLY A 1 105 ? -7.150 1.504 13.037 1.00 86.81 105 GLY A CA 1
ATOM 843 C C . GLY A 1 105 ? -5.884 2.362 13.110 1.00 86.81 105 GLY A C 1
ATOM 844 O O . GLY A 1 105 ? -5.748 3.166 14.028 1.00 86.81 105 GLY A O 1
ATOM 845 N N . LYS A 1 106 ? -4.924 2.165 12.198 1.00 90.69 106 LYS A N 1
ATOM 846 C CA . LYS A 1 106 ? -3.692 2.950 12.154 1.00 90.69 106 LYS A CA 1
ATOM 847 C C . LYS A 1 106 ? -3.839 4.121 11.195 1.00 90.69 106 LYS A C 1
ATOM 849 O O . LYS A 1 106 ? -4.418 3.996 10.118 1.00 90.69 106 LYS A O 1
ATOM 854 N N . GLN A 1 107 ? -3.200 5.217 11.566 1.00 91.50 107 GLN A N 1
ATOM 855 C CA . GLN A 1 107 ? -3.032 6.398 10.736 1.00 91.50 107 GLN A CA 1
ATOM 856 C C . GLN A 1 107 ? -1.639 6.978 10.965 1.00 91.50 107 GLN A C 1
ATOM 858 O O . GLN A 1 107 ? -1.041 6.751 12.021 1.00 91.50 107 GLN A O 1
ATOM 863 N N . THR A 1 108 ? -1.131 7.719 9.991 1.00 90.62 108 THR A N 1
ATOM 864 C CA . THR A 1 108 ? 0.084 8.520 10.164 1.00 90.62 108 THR A CA 1
ATOM 865 C C . THR A 1 108 ? -0.207 9.788 10.964 1.00 90.62 108 THR A C 1
ATOM 867 O O . THR A 1 108 ? -1.357 10.104 11.284 1.00 90.62 108 THR A O 1
ATOM 870 N N . SER A 1 109 ? 0.838 10.548 11.280 1.00 91.75 109 SER A N 1
ATOM 871 C CA . SER A 1 109 ? 0.732 11.834 11.972 1.00 91.75 109 SER A CA 1
ATOM 872 C C . SER A 1 109 ? -0.133 12.873 11.243 1.00 91.75 109 SER A C 1
ATOM 874 O O . SER A 1 109 ? -0.696 13.752 11.896 1.00 91.75 109 SER A O 1
ATOM 876 N N . SER A 1 110 ? -0.285 12.763 9.918 1.00 87.69 110 SER A N 1
ATOM 877 C CA . SER A 1 110 ? -1.159 13.621 9.104 1.00 87.69 110 SER A CA 1
ATOM 878 C C . SER A 1 110 ? -2.613 13.131 9.036 1.00 87.69 110 SER A C 1
ATOM 880 O O . SER A 1 110 ? -3.477 13.853 8.539 1.00 87.69 110 SER A O 1
ATOM 882 N N . GLY A 1 111 ? -2.892 11.924 9.542 1.00 89.00 111 GLY A N 1
ATOM 883 C CA . GLY A 1 111 ? -4.192 11.263 9.447 1.00 89.00 111 GLY A CA 1
ATOM 884 C C . GLY A 1 111 ? -4.362 10.360 8.221 1.00 89.00 111 GLY A C 1
ATOM 885 O O . GLY A 1 111 ? -5.473 9.898 7.995 1.00 89.00 111 GLY A O 1
ATOM 886 N N . PHE A 1 112 ? -3.308 10.082 7.442 1.00 88.81 112 PHE A N 1
ATOM 887 C CA . PHE A 1 112 ? -3.389 9.165 6.299 1.00 88.81 112 PHE A CA 1
ATOM 888 C C . PHE A 1 112 ? -3.602 7.717 6.761 1.00 88.81 112 PHE A C 1
ATOM 890 O O . PHE A 1 112 ? -2.860 7.209 7.610 1.00 88.81 112 PHE A O 1
ATOM 897 N N . THR A 1 113 ? -4.602 7.040 6.200 1.00 92.94 113 THR A N 1
ATOM 898 C CA . THR A 1 113 ? -5.097 5.747 6.693 1.00 92.94 113 THR A CA 1
ATOM 899 C C . THR A 1 113 ? -4.779 4.565 5.771 1.00 92.94 113 THR A C 1
ATOM 901 O O . THR A 1 113 ? -4.233 4.687 4.670 1.00 92.94 113 THR A O 1
ATOM 904 N N . GLN A 1 114 ? -5.137 3.365 6.240 1.00 92.44 114 GLN A N 1
ATOM 905 C CA . GLN A 1 114 ? -5.108 2.144 5.439 1.00 92.44 114 GLN A CA 1
ATOM 906 C C . GLN A 1 114 ? -5.977 2.242 4.178 1.00 92.44 114 GLN A C 1
ATOM 908 O O . GLN A 1 114 ? -5.557 1.741 3.132 1.00 92.44 114 GLN A O 1
ATOM 913 N N . ASP A 1 115 ? -7.149 2.867 4.277 1.00 93.38 115 ASP A N 1
ATOM 914 C CA . ASP A 1 115 ? -8.107 2.953 3.175 1.00 93.38 115 ASP A CA 1
ATOM 915 C C . ASP A 1 115 ? -7.638 3.951 2.118 1.00 93.38 115 ASP A C 1
ATOM 917 O O . ASP A 1 115 ? -7.584 3.596 0.940 1.00 93.38 115 ASP A O 1
ATOM 921 N N . ASP A 1 116 ? -7.149 5.125 2.536 1.00 90.94 116 ASP A N 1
ATOM 922 C CA . ASP A 1 116 ? -6.571 6.127 1.626 1.00 90.94 116 ASP A CA 1
ATOM 923 C C . ASP A 1 116 ? -5.469 5.519 0.746 1.00 90.94 116 ASP A C 1
ATOM 925 O O . ASP A 1 116 ? -5.384 5.763 -0.461 1.00 90.94 116 ASP A O 1
ATOM 929 N N . ARG A 1 117 ? -4.640 4.659 1.349 1.00 95.00 117 ARG A N 1
ATOM 930 C CA . ARG A 1 117 ? -3.560 3.950 0.663 1.00 95.00 117 ARG A CA 1
ATOM 931 C C . ARG A 1 117 ? -4.065 2.996 -0.414 1.00 95.00 117 ARG A C 1
ATOM 933 O O . ARG A 1 117 ? -3.474 2.953 -1.495 1.00 95.00 117 ARG A O 1
ATOM 940 N N . ILE A 1 118 ? -5.051 2.156 -0.102 1.00 96.81 118 ILE A N 1
ATOM 941 C CA . ILE A 1 118 ? -5.474 1.060 -0.991 1.00 96.81 118 ILE A CA 1
ATOM 942 C C . ILE A 1 118 ? -6.564 1.478 -1.972 1.00 96.81 118 ILE A C 1
ATOM 944 O O . ILE A 1 118 ? -6.804 0.740 -2.926 1.00 96.81 118 ILE A O 1
ATOM 948 N N . GLN A 1 119 ? -7.173 2.653 -1.791 1.00 93.62 119 GLN A N 1
ATOM 949 C CA . GLN A 1 119 ? -8.292 3.139 -2.597 1.00 93.62 119 GLN A CA 1
ATOM 950 C C . GLN A 1 119 ? -8.024 3.022 -4.101 1.00 93.62 119 GLN A C 1
ATOM 952 O O . GLN A 1 119 ? -8.844 2.495 -4.847 1.00 93.62 119 GLN A O 1
ATOM 957 N N . THR A 1 120 ? -6.819 3.391 -4.554 1.00 91.38 120 THR A N 1
ATOM 958 C CA . THR A 1 120 ? -6.450 3.254 -5.971 1.00 91.38 120 THR A CA 1
ATOM 959 C C . THR A 1 120 ? -6.500 1.803 -6.466 1.00 91.38 120 THR A C 1
ATOM 961 O O . THR A 1 120 ? -6.912 1.560 -7.594 1.00 91.38 120 THR A O 1
ATOM 964 N N . GLY A 1 121 ? -6.120 0.822 -5.647 1.00 94.62 121 GLY A N 1
ATOM 965 C CA . GLY A 1 121 ? -6.187 -0.593 -6.005 1.00 94.62 121 GLY A CA 1
ATOM 966 C C . GLY A 1 121 ? -7.573 -1.203 -5.861 1.00 94.62 121 GLY A C 1
ATOM 967 O O . GLY A 1 121 ? -7.809 -2.238 -6.471 1.00 94.62 121 GLY A O 1
ATOM 968 N N . VAL A 1 122 ? -8.466 -0.584 -5.084 1.00 94.44 122 VAL A N 1
ATOM 969 C CA . VAL A 1 122 ? -9.883 -0.962 -4.976 1.00 94.44 122 VAL A CA 1
ATOM 970 C C . VAL A 1 122 ? -10.671 -0.422 -6.173 1.00 94.44 122 VAL A C 1
ATOM 972 O O . VAL A 1 122 ? -11.427 -1.164 -6.795 1.00 94.44 122 VAL A O 1
ATOM 975 N N . ASP A 1 123 ? -10.447 0.834 -6.556 1.00 91.06 123 ASP A N 1
ATOM 976 C CA . ASP A 1 123 ? -11.169 1.475 -7.664 1.00 91.06 123 ASP A CA 1
ATOM 977 C C . ASP A 1 123 ? -10.691 0.997 -9.038 1.00 91.06 123 ASP A C 1
ATOM 979 O O . ASP A 1 123 ? -11.446 1.014 -10.012 1.00 91.06 123 ASP A O 1
ATOM 983 N N . ASN A 1 124 ? -9.434 0.552 -9.128 1.00 89.62 124 ASN A N 1
ATOM 984 C CA . ASN A 1 124 ? -8.832 0.085 -10.370 1.00 89.62 124 ASN A CA 1
ATOM 985 C C . ASN A 1 124 ? -8.587 -1.433 -10.297 1.00 89.62 124 ASN A C 1
ATOM 987 O O . ASN A 1 124 ? -7.544 -1.862 -9.789 1.00 89.62 124 ASN A O 1
ATOM 991 N N . PRO A 1 125 ? -9.494 -2.267 -10.850 1.00 89.19 125 PRO A N 1
ATOM 992 C CA . PRO A 1 125 ? -9.406 -3.728 -10.771 1.00 89.19 125 PRO A CA 1
ATOM 993 C C . PRO A 1 125 ? -8.223 -4.339 -11.521 1.00 89.19 125 PRO A C 1
ATOM 995 O O . PRO A 1 125 ? -7.992 -5.537 -11.446 1.00 89.19 125 PRO A O 1
ATOM 998 N N . GLY A 1 126 ? -7.434 -3.543 -12.224 1.00 88.25 126 GLY A N 1
ATOM 999 C CA . GLY A 1 126 ? -6.222 -3.985 -12.893 1.00 88.25 126 GLY A CA 1
ATOM 1000 C C . GLY A 1 126 ? -6.033 -3.232 -14.195 1.00 88.25 126 GLY A C 1
ATOM 1001 O O . GLY A 1 126 ? -6.814 -2.344 -14.542 1.00 88.25 126 GLY A O 1
ATOM 1002 N N . HIS A 1 127 ? -4.984 -3.593 -14.924 1.00 88.12 127 HIS A N 1
ATOM 1003 C CA . HIS A 1 127 ? -4.706 -3.033 -16.237 1.00 88.12 127 HIS A CA 1
ATOM 1004 C C . HIS A 1 127 ? -4.447 -4.168 -17.240 1.00 88.12 127 HIS A C 1
ATOM 1006 O O . HIS A 1 127 ? -3.700 -5.089 -16.909 1.00 88.12 127 HIS A O 1
ATOM 1012 N N . PRO A 1 128 ? -4.997 -4.121 -18.471 1.00 85.88 128 PRO A N 1
ATOM 1013 C CA . PRO A 1 128 ? -4.908 -5.237 -19.422 1.00 85.88 128 PRO A CA 1
ATOM 1014 C C . PRO A 1 128 ? -3.484 -5.689 -19.776 1.00 85.88 128 PRO A C 1
ATOM 1016 O O . PRO A 1 128 ? -3.282 -6.833 -20.171 1.00 85.88 128 PRO A O 1
ATOM 1019 N N . PHE A 1 129 ? -2.502 -4.794 -19.651 1.00 90.38 129 PHE A N 1
ATOM 1020 C CA . PHE A 1 129 ? -1.131 -5.029 -20.114 1.00 90.38 129 PHE A CA 1
ATOM 1021 C C . PHE A 1 129 ? -0.072 -5.033 -19.009 1.00 90.38 129 PHE A C 1
ATOM 1023 O O . PHE A 1 129 ? 1.042 -5.487 -19.252 1.00 90.38 129 PHE A O 1
ATOM 1030 N N . ILE A 1 130 ? -0.377 -4.510 -17.815 1.00 91.62 130 ILE A N 1
ATOM 1031 C CA . ILE A 1 130 ? 0.621 -4.343 -16.748 1.00 91.62 130 ILE A CA 1
ATOM 1032 C C . ILE A 1 130 ? 0.049 -4.755 -15.396 1.00 91.62 130 ILE A C 1
ATOM 1034 O O . ILE A 1 130 ? -1.115 -4.499 -15.096 1.00 91.62 130 ILE A O 1
ATOM 1038 N N . MET A 1 131 ? 0.897 -5.345 -14.557 1.00 93.31 131 MET A N 1
ATOM 1039 C CA . MET A 1 131 ? 0.588 -5.544 -13.145 1.00 93.31 131 MET A CA 1
ATOM 1040 C C . MET A 1 131 ? 0.792 -4.215 -12.411 1.00 93.31 131 MET A C 1
ATOM 1042 O O . MET A 1 131 ? 1.914 -3.712 -12.324 1.00 93.31 131 MET A O 1
ATOM 1046 N N . THR A 1 132 ? -0.291 -3.630 -11.905 1.00 95.12 132 THR A N 1
ATOM 1047 C CA . THR A 1 132 ? -0.233 -2.392 -11.119 1.00 95.12 132 THR A CA 1
ATOM 1048 C C . THR A 1 132 ? 0.057 -2.695 -9.650 1.00 95.12 132 THR A C 1
ATOM 1050 O O . THR A 1 132 ? -0.115 -3.821 -9.181 1.00 95.12 132 THR A O 1
ATOM 1053 N N . ILE A 1 133 ? 0.522 -1.691 -8.901 1.00 97.62 133 ILE A N 1
ATOM 1054 C CA . ILE A 1 133 ? 0.822 -1.852 -7.470 1.00 97.62 133 ILE A CA 1
ATOM 1055 C C . ILE A 1 133 ? -0.464 -1.950 -6.644 1.00 97.62 133 ILE A C 1
ATOM 1057 O O . ILE A 1 133 ? -0.586 -2.835 -5.807 1.00 97.62 133 ILE A O 1
ATOM 1061 N N . GLY A 1 134 ? -1.438 -1.075 -6.906 1.00 95.94 134 GLY A N 1
ATOM 1062 C CA . GLY A 1 134 ? -2.717 -1.059 -6.188 1.00 95.94 134 GLY A CA 1
ATOM 1063 C C . GLY A 1 134 ? -2.677 -0.374 -4.818 1.00 95.94 134 GLY A C 1
ATOM 1064 O O . GLY A 1 134 ? -3.626 -0.501 -4.052 1.00 95.94 134 GLY A O 1
ATOM 1065 N N . CYS A 1 135 ? -1.606 0.351 -4.489 1.00 97.19 135 CYS A N 1
ATOM 1066 C CA . CYS A 1 135 ? -1.554 1.190 -3.296 1.00 97.19 135 CYS A CA 1
ATOM 1067 C C . CYS A 1 135 ? -0.567 2.358 -3.444 1.00 97.19 135 CYS A C 1
ATOM 1069 O O . CYS A 1 135 ? 0.345 2.290 -4.271 1.00 97.19 135 CYS A O 1
ATOM 1071 N N . VAL A 1 136 ? -0.721 3.397 -2.618 1.00 96.75 136 VAL A N 1
ATOM 1072 C CA . VAL A 1 136 ? 0.156 4.585 -2.571 1.00 96.75 136 VAL A CA 1
ATOM 1073 C C . VAL A 1 136 ? 0.581 4.943 -1.143 1.00 96.75 136 VAL A C 1
ATOM 1075 O O . VAL A 1 136 ? -0.066 4.557 -0.176 1.00 96.75 136 VAL A O 1
ATOM 1078 N N . ALA A 1 137 ? 1.670 5.692 -0.996 1.00 96.44 137 ALA A N 1
ATOM 1079 C CA . ALA A 1 137 ? 2.051 6.302 0.276 1.00 96.44 137 ALA A CA 1
ATOM 1080 C C . ALA A 1 137 ? 1.638 7.779 0.271 1.00 96.44 137 ALA A C 1
ATOM 1082 O O . ALA A 1 137 ? 1.875 8.464 -0.726 1.00 96.44 137 ALA A O 1
ATOM 1083 N N . GLY A 1 138 ? 1.033 8.252 1.362 1.00 92.81 138 GLY A N 1
ATOM 1084 C CA . GLY A 1 138 ? 0.695 9.668 1.542 1.00 92.81 138 GLY A CA 1
ATOM 1085 C C . GLY A 1 138 ? 1.908 10.497 1.962 1.00 92.81 138 GLY A C 1
ATOM 1086 O O . GLY A 1 138 ? 2.110 11.606 1.475 1.00 92.81 138 GLY A O 1
ATOM 1087 N N . GLU A 1 139 ? 2.770 9.914 2.798 1.00 94.38 139 GLU A N 1
ATOM 1088 C CA . GLU A 1 139 ? 4.035 10.507 3.235 1.00 94.38 139 GLU A CA 1
ATOM 1089 C C . GLU A 1 139 ? 5.083 9.439 3.589 1.00 94.38 139 GLU A C 1
ATOM 1091 O O . GLU A 1 139 ? 4.831 8.238 3.502 1.00 94.38 139 GLU A O 1
ATOM 1096 N N . GLU A 1 140 ? 6.271 9.877 4.011 1.00 97.19 140 GLU A N 1
ATOM 1097 C CA . GLU A 1 140 ? 7.378 9.003 4.421 1.00 97.19 140 GLU A CA 1
ATOM 1098 C C . GLU A 1 140 ? 6.972 8.020 5.530 1.00 97.19 140 GLU A C 1
ATOM 1100 O O . GLU A 1 140 ? 7.219 6.819 5.421 1.00 97.19 140 GLU A O 1
ATOM 1105 N N . GLU A 1 141 ? 6.270 8.509 6.557 1.00 97.56 141 GLU A N 1
ATOM 1106 C CA . GLU A 1 141 ? 5.820 7.710 7.704 1.00 97.56 141 GLU A CA 1
ATOM 1107 C C . GLU A 1 141 ? 4.920 6.529 7.294 1.00 97.56 141 GLU A C 1
ATOM 1109 O O . GLU A 1 141 ? 4.912 5.491 7.963 1.00 97.56 141 GLU A O 1
ATOM 1114 N N . SER A 1 142 ? 4.214 6.640 6.160 1.00 97.31 142 SER A N 1
ATOM 1115 C CA . SER A 1 142 ? 3.362 5.567 5.637 1.00 97.31 142 SER A CA 1
ATOM 1116 C C . SER A 1 142 ? 4.132 4.249 5.473 1.00 97.31 142 SER A C 1
ATOM 1118 O O . SER A 1 142 ? 3.571 3.181 5.727 1.00 97.31 142 SER A O 1
ATOM 1120 N N . TYR A 1 143 ? 5.414 4.308 5.090 1.00 97.62 143 TYR A N 1
ATOM 1121 C CA . TYR A 1 143 ? 6.240 3.113 4.902 1.00 97.62 143 TYR A CA 1
ATOM 1122 C C . TYR A 1 143 ? 6.530 2.369 6.207 1.00 97.62 143 TYR A C 1
ATOM 1124 O O . TYR A 1 143 ? 6.642 1.148 6.178 1.00 97.62 143 TYR A O 1
ATOM 1132 N N . GLU A 1 144 ? 6.573 3.058 7.350 1.00 97.50 144 GLU A N 1
ATOM 1133 C CA . GLU A 1 144 ? 6.798 2.412 8.648 1.00 97.50 144 GLU A CA 1
ATOM 1134 C C . GLU A 1 144 ? 5.479 2.000 9.314 1.00 97.50 144 GLU A C 1
ATOM 1136 O O . GLU A 1 144 ? 5.334 0.854 9.747 1.00 97.50 144 GLU A O 1
ATOM 1141 N N . VAL A 1 145 ? 4.473 2.884 9.347 1.00 97.00 145 VAL A N 1
ATOM 1142 C CA . VAL A 1 145 ? 3.167 2.603 9.985 1.00 97.00 145 VAL A CA 1
ATOM 1143 C C . VAL A 1 145 ? 2.488 1.386 9.353 1.00 97.00 145 VAL A C 1
ATOM 1145 O O . VAL A 1 145 ? 1.875 0.563 10.053 1.00 97.00 145 VAL A O 1
ATOM 1148 N N . PHE A 1 146 ? 2.652 1.243 8.037 1.00 97.50 146 PHE A N 1
ATOM 1149 C CA . PHE A 1 146 ? 1.995 0.230 7.225 1.00 97.50 146 PHE A CA 1
ATOM 1150 C C . PHE A 1 146 ? 2.947 -0.777 6.560 1.00 97.50 146 PHE A C 1
ATOM 1152 O O . PHE A 1 146 ? 2.555 -1.459 5.605 1.00 97.50 146 PHE A O 1
ATOM 1159 N N . LYS A 1 147 ? 4.171 -0.918 7.086 1.00 97.62 147 LYS A N 1
ATOM 1160 C CA . LYS A 1 147 ? 5.194 -1.875 6.620 1.00 97.62 147 LYS A CA 1
ATOM 1161 C C . LYS A 1 147 ? 4.677 -3.298 6.410 1.00 97.62 147 LYS A C 1
ATOM 1163 O O . LYS A 1 147 ? 5.026 -3.931 5.425 1.00 97.62 147 LYS A O 1
ATOM 1168 N N . ASP 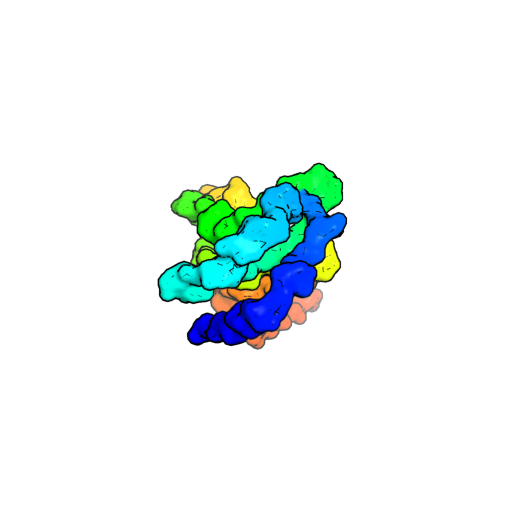A 1 148 ? 3.767 -3.768 7.268 1.00 97.12 148 ASP A N 1
ATOM 1169 C CA . ASP A 1 148 ? 3.206 -5.124 7.188 1.00 97.12 148 ASP A CA 1
ATOM 1170 C C . ASP A 1 148 ? 2.514 -5.409 5.842 1.00 97.12 148 ASP A C 1
ATOM 1172 O O . ASP A 1 148 ? 2.493 -6.558 5.406 1.00 97.12 148 ASP A O 1
ATOM 1176 N N . LEU A 1 149 ? 1.968 -4.377 5.180 1.00 97.50 149 LEU A N 1
ATOM 1177 C CA . LEU A 1 149 ? 1.445 -4.483 3.813 1.00 97.50 149 LEU A CA 1
ATOM 1178 C C . LEU A 1 149 ? 2.493 -4.080 2.767 1.00 97.50 149 LEU A C 1
ATOM 1180 O O . LEU A 1 149 ? 2.579 -4.706 1.714 1.00 97.50 149 LEU A O 1
ATOM 1184 N N . LEU A 1 150 ? 3.257 -3.014 3.017 1.00 98.12 150 LEU A N 1
ATOM 1185 C CA . LEU A 1 150 ? 4.152 -2.434 2.012 1.00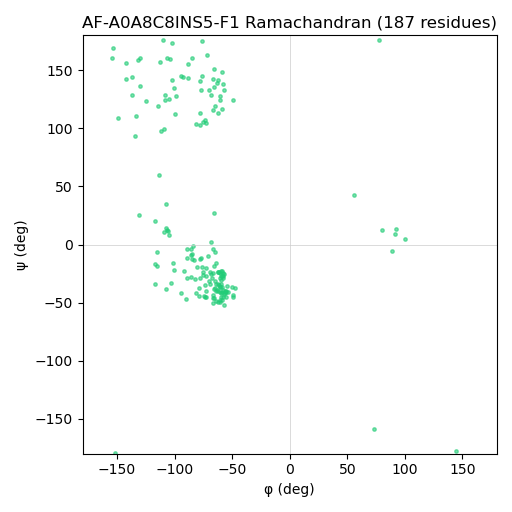 98.12 150 LEU A CA 1
ATOM 1186 C C . LEU A 1 150 ? 5.390 -3.295 1.743 1.00 98.12 150 LEU A C 1
ATOM 1188 O O . LEU A 1 150 ? 5.742 -3.474 0.581 1.00 98.12 150 LEU A O 1
ATOM 1192 N N . ASP A 1 151 ? 6.001 -3.891 2.763 1.00 98.25 151 ASP A N 1
ATOM 1193 C CA . ASP A 1 151 ? 7.174 -4.762 2.628 1.00 98.25 151 ASP A CA 1
ATOM 1194 C C . ASP A 1 151 ? 6.924 -5.957 1.683 1.00 98.25 151 ASP A C 1
ATOM 1196 O O . ASP A 1 151 ? 7.691 -6.145 0.732 1.00 98.25 151 ASP A O 1
ATOM 1200 N N . PRO A 1 152 ? 5.857 -6.765 1.866 1.00 98.31 152 PRO A N 1
ATOM 1201 C CA . PRO A 1 152 ? 5.554 -7.853 0.939 1.00 98.31 152 PRO A CA 1
ATOM 1202 C C . PRO A 1 152 ? 5.203 -7.372 -0.478 1.00 98.31 152 PRO A C 1
ATOM 1204 O O . PRO A 1 152 ? 5.586 -8.035 -1.441 1.00 98.31 152 PRO A O 1
ATOM 1207 N N . ILE A 1 153 ? 4.548 -6.215 -0.636 1.00 98.25 153 ILE A N 1
ATOM 1208 C CA . ILE A 1 153 ? 4.283 -5.622 -1.961 1.00 98.25 153 ILE A CA 1
ATOM 1209 C C . ILE A 1 153 ? 5.589 -5.204 -2.647 1.00 98.25 153 ILE A C 1
ATOM 1211 O O . ILE A 1 153 ? 5.785 -5.494 -3.829 1.00 98.25 153 ILE A O 1
ATOM 1215 N N . ILE A 1 154 ? 6.491 -4.537 -1.921 1.00 98.44 154 ILE A N 1
ATOM 1216 C CA . ILE A 1 154 ? 7.800 -4.111 -2.429 1.00 98.44 154 ILE A CA 1
ATOM 1217 C C . ILE A 1 154 ? 8.600 -5.332 -2.867 1.00 98.44 154 ILE A C 1
ATOM 1219 O O . ILE A 1 154 ? 9.145 -5.319 -3.970 1.00 98.44 154 ILE A O 1
ATOM 1223 N N . SER A 1 155 ? 8.609 -6.388 -2.053 1.00 98.00 155 SER A N 1
ATOM 1224 C CA . SER A 1 155 ? 9.266 -7.652 -2.376 1.00 98.00 155 SER A CA 1
ATOM 1225 C C . SER A 1 155 ? 8.684 -8.296 -3.640 1.00 98.00 155 SER A C 1
ATOM 1227 O O . SER A 1 155 ? 9.446 -8.601 -4.556 1.00 98.00 155 SER A O 1
ATOM 1229 N N . ASP A 1 156 ? 7.354 -8.424 -3.770 1.00 97.50 156 ASP A N 1
ATOM 1230 C CA . ASP A 1 156 ? 6.723 -8.996 -4.977 1.00 97.50 156 ASP A CA 1
ATOM 1231 C C . ASP A 1 156 ? 7.009 -8.147 -6.228 1.00 97.50 156 ASP A C 1
ATOM 1233 O O . ASP A 1 156 ? 7.305 -8.675 -7.300 1.00 97.50 156 ASP A O 1
ATOM 1237 N N . ARG A 1 157 ? 6.977 -6.813 -6.107 1.00 97.62 157 ARG A N 1
ATOM 1238 C CA . ARG A 1 157 ? 7.224 -5.908 -7.237 1.00 97.62 157 ARG A CA 1
ATOM 1239 C C . ARG A 1 157 ? 8.693 -5.843 -7.656 1.00 97.62 157 ARG A C 1
ATOM 1241 O O . ARG A 1 157 ? 8.967 -5.669 -8.846 1.00 97.62 157 ARG A O 1
ATOM 1248 N N . HIS A 1 158 ? 9.616 -5.936 -6.703 1.00 98.00 158 HIS A N 1
ATOM 1249 C CA . HIS A 1 158 ? 11.062 -5.799 -6.907 1.00 98.00 158 HIS A CA 1
ATOM 1250 C C . HIS A 1 158 ? 11.786 -7.145 -6.798 1.00 98.00 158 HIS A C 1
ATOM 1252 O O . HIS A 1 158 ? 12.922 -7.213 -6.333 1.00 98.00 158 HIS A O 1
ATOM 1258 N N . SER A 1 159 ? 11.137 -8.220 -7.251 1.00 96.81 159 SER A N 1
ATOM 1259 C CA . SER A 1 159 ? 11.759 -9.533 -7.459 1.00 96.81 159 SER A CA 1
ATOM 1260 C C . SER A 1 159 ? 12.453 -10.106 -6.214 1.00 96.81 159 SER A C 1
ATOM 1262 O O . SER A 1 159 ? 13.547 -10.664 -6.300 1.00 96.81 159 SER A O 1
ATOM 1264 N N . GLY A 1 160 ? 11.811 -9.981 -5.053 1.00 96.94 160 GLY A N 1
ATOM 1265 C CA . GLY A 1 160 ? 12.279 -10.527 -3.781 1.00 96.94 160 GLY A CA 1
ATOM 1266 C C . GLY A 1 160 ? 13.119 -9.572 -2.933 1.00 96.94 160 GLY A C 1
ATOM 1267 O O . GLY A 1 160 ? 13.754 -10.040 -1.988 1.00 96.94 160 GLY A O 1
ATOM 1268 N N . TYR A 1 161 ? 13.145 -8.273 -3.256 1.00 97.81 161 TYR A N 1
ATOM 1269 C CA . TYR A 1 161 ? 13.851 -7.261 -2.466 1.00 97.81 161 TYR A CA 1
ATOM 1270 C C . TYR A 1 161 ? 13.324 -7.225 -1.025 1.00 97.81 161 TYR A C 1
ATOM 1272 O O . TYR A 1 161 ? 12.150 -6.937 -0.779 1.00 97.81 161 TYR A O 1
ATOM 1280 N N . LYS A 1 162 ? 14.187 -7.554 -0.064 1.00 97.50 162 LYS A N 1
ATOM 1281 C CA . LYS A 1 162 ? 13.809 -7.736 1.339 1.00 97.50 162 LYS A CA 1
ATOM 1282 C C . LYS A 1 162 ? 13.885 -6.415 2.104 1.00 97.50 162 LYS A C 1
ATOM 1284 O O . LYS A 1 162 ? 14.741 -5.589 1.799 1.00 97.50 162 LYS A O 1
ATOM 1289 N N . PRO A 1 163 ? 13.130 -6.267 3.206 1.00 96.31 163 PRO A N 1
ATOM 1290 C CA . PRO A 1 163 ? 13.266 -5.112 4.103 1.00 96.31 163 PRO A CA 1
ATOM 1291 C C . PRO A 1 163 ? 14.675 -4.947 4.695 1.00 96.31 163 PRO A C 1
ATOM 1293 O O . PRO A 1 163 ? 15.070 -3.861 5.105 1.00 96.31 163 PRO A O 1
ATOM 1296 N N . THR A 1 164 ? 15.450 -6.034 4.753 1.00 97.12 164 THR A N 1
ATOM 1297 C CA . THR A 1 164 ? 16.842 -6.037 5.226 1.00 97.12 164 THR A CA 1
ATOM 1298 C C . THR A 1 164 ? 17.856 -5.632 4.160 1.00 97.12 164 THR A C 1
ATOM 1300 O O . THR A 1 164 ? 19.025 -5.410 4.486 1.00 97.12 164 THR A O 1
ATOM 1303 N N . ASP A 1 165 ? 17.447 -5.593 2.892 1.00 97.69 165 ASP A N 1
ATOM 1304 C CA . ASP A 1 165 ? 18.331 -5.244 1.790 1.00 97.69 165 ASP A CA 1
ATOM 1305 C C . ASP A 1 165 ? 18.570 -3.731 1.776 1.00 97.69 165 ASP A C 1
ATOM 1307 O O . ASP A 1 165 ? 17.697 -2.923 2.100 1.00 97.69 165 ASP A O 1
ATOM 1311 N N . LYS A 1 166 ? 19.786 -3.328 1.399 1.00 97.31 166 LYS A N 1
ATOM 1312 C CA . LYS A 1 166 ? 20.181 -1.917 1.354 1.00 97.31 166 LYS A CA 1
ATOM 1313 C C . LYS A 1 166 ? 20.224 -1.421 -0.080 1.00 97.31 166 LYS A C 1
ATOM 1315 O O . LYS A 1 166 ? 20.963 -1.969 -0.902 1.00 97.31 166 LYS A O 1
ATOM 1320 N N . HIS A 1 167 ? 19.486 -0.346 -0.3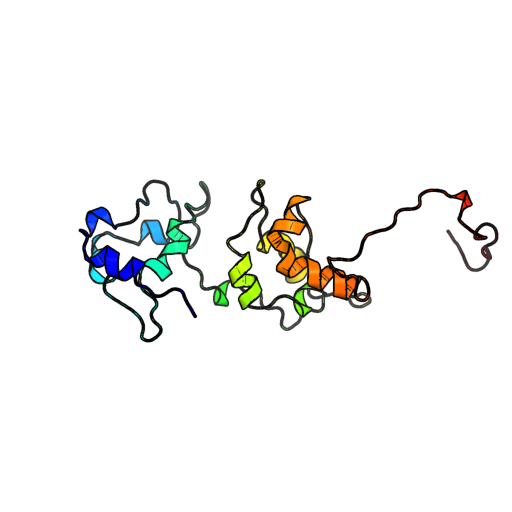41 1.00 97.44 167 HIS A N 1
ATOM 1321 C CA . HIS A 1 167 ? 19.483 0.296 -1.644 1.00 97.44 167 HIS A CA 1
ATOM 1322 C C . HIS A 1 167 ? 20.868 0.896 -1.903 1.00 97.44 167 HIS A C 1
ATOM 1324 O O . HIS A 1 167 ? 21.466 1.511 -1.017 1.00 97.44 167 HIS A O 1
ATOM 1330 N N . LYS A 1 168 ? 21.389 0.692 -3.114 1.00 96.88 168 LYS A N 1
ATOM 1331 C CA . LYS A 1 168 ? 22.650 1.280 -3.562 1.00 96.88 168 LYS A CA 1
ATOM 1332 C C . LYS A 1 168 ? 22.338 2.355 -4.586 1.00 96.88 168 LYS A C 1
ATOM 1334 O O . LYS A 1 168 ? 21.712 2.065 -5.601 1.00 96.88 168 LYS A O 1
ATOM 1339 N N . THR A 1 169 ? 22.816 3.560 -4.322 1.00 98.00 169 THR A N 1
ATOM 1340 C CA . THR A 1 169 ? 22.684 4.700 -5.224 1.00 98.00 169 THR A CA 1
ATOM 1341 C C . THR A 1 169 ? 24.043 5.005 -5.834 1.00 98.00 169 THR A C 1
ATOM 1343 O O . THR A 1 169 ? 25.024 5.160 -5.109 1.00 98.00 169 THR A O 1
ATOM 1346 N N . ASP A 1 170 ? 24.086 5.100 -7.158 1.00 97.38 170 ASP A N 1
ATOM 1347 C CA . ASP A 1 170 ? 25.233 5.584 -7.918 1.00 97.38 170 ASP A CA 1
ATOM 1348 C C . ASP A 1 170 ? 24.718 6.573 -8.966 1.00 97.38 170 ASP A C 1
ATOM 1350 O O . ASP A 1 170 ? 23.983 6.197 -9.876 1.00 97.38 170 ASP A O 1
ATOM 1354 N N . LEU A 1 171 ? 25.044 7.850 -8.772 1.00 97.88 171 LEU A N 1
ATOM 1355 C CA . LEU A 1 171 ? 24.671 8.941 -9.675 1.00 97.88 171 LEU A CA 1
ATOM 1356 C C . LEU A 1 171 ? 25.867 9.424 -10.510 1.00 97.88 171 LEU A C 1
ATOM 1358 O O . LEU A 1 171 ? 25.783 10.479 -11.137 1.00 97.88 171 LEU A O 1
ATOM 1362 N N . ASN A 1 172 ? 26.986 8.689 -10.520 1.00 98.00 172 ASN A N 1
ATOM 1363 C CA . ASN A 1 172 ? 28.099 9.003 -11.405 1.00 98.00 172 ASN A CA 1
ATOM 1364 C C . ASN A 1 172 ? 27.796 8.510 -12.827 1.00 98.00 172 ASN A C 1
ATOM 1366 O O . ASN A 1 172 ? 27.923 7.321 -13.123 1.00 98.00 172 ASN A O 1
ATOM 1370 N N . PHE A 1 173 ? 27.431 9.427 -13.724 1.00 97.00 173 PHE A N 1
ATOM 1371 C CA . PHE A 1 173 ? 27.111 9.088 -15.114 1.00 97.00 173 PHE A CA 1
ATOM 1372 C C . PHE A 1 173 ? 28.300 8.477 -15.875 1.00 97.00 173 PHE A C 1
ATOM 1374 O O . PHE A 1 173 ? 28.081 7.722 -16.816 1.00 97.00 173 PHE A O 1
ATOM 1381 N N . GLU A 1 174 ? 29.544 8.730 -15.449 1.00 97.75 174 GLU A N 1
ATOM 1382 C CA . GLU A 1 174 ? 30.749 8.143 -16.057 1.00 97.75 174 GLU A CA 1
ATOM 1383 C C . GLU A 1 174 ? 30.830 6.617 -15.875 1.00 97.75 174 GLU A C 1
ATOM 1385 O O . GLU A 1 174 ? 31.558 5.941 -16.600 1.00 97.75 174 GLU A O 1
ATOM 1390 N N . ASN A 1 175 ? 30.077 6.053 -14.922 1.00 97.88 175 ASN A N 1
ATOM 1391 C CA . ASN A 1 175 ? 30.002 4.606 -14.725 1.00 97.88 175 ASN A CA 1
ATOM 1392 C C . ASN A 1 175 ? 29.111 3.909 -15.776 1.00 97.88 175 ASN A C 1
ATOM 1394 O O . ASN A 1 175 ? 29.145 2.676 -15.875 1.00 97.88 175 ASN A O 1
ATOM 1398 N N . LEU A 1 176 ? 28.338 4.665 -16.570 1.00 97.31 176 LEU A N 1
ATOM 1399 C CA . LEU A 1 176 ? 27.572 4.140 -17.700 1.00 97.31 176 LEU A CA 1
ATOM 1400 C C . LEU A 1 176 ? 28.521 3.717 -18.830 1.00 97.31 176 LEU A C 1
ATOM 1402 O O . LEU A 1 176 ? 29.430 4.451 -19.210 1.00 97.31 176 LEU A O 1
ATOM 1406 N N . LYS A 1 177 ? 28.309 2.521 -19.385 1.00 97.38 177 LYS A N 1
ATOM 1407 C CA . LYS A 1 177 ? 29.106 1.986 -20.498 1.00 97.38 177 LYS A CA 1
ATOM 1408 C C . LYS A 1 177 ? 28.233 1.846 -21.743 1.00 97.38 177 LYS A C 1
ATOM 1410 O O . LYS A 1 177 ? 27.285 1.064 -21.716 1.00 97.38 177 LYS A O 1
ATOM 1415 N N . GLY A 1 178 ? 28.598 2.551 -22.815 1.00 96.12 178 GLY A N 1
ATOM 1416 C CA . GLY A 1 178 ? 27.824 2.635 -24.060 1.00 96.12 178 GLY A CA 1
ATOM 1417 C C . GLY A 1 178 ? 26.572 3.504 -23.918 1.00 96.12 178 GLY A C 1
ATOM 1418 O O . GLY A 1 178 ? 26.475 4.315 -22.997 1.00 96.12 178 GLY A O 1
ATOM 1419 N N . GLY A 1 179 ? 25.596 3.299 -24.806 1.00 94.62 179 GLY A N 1
ATOM 1420 C CA . GLY A 1 179 ? 24.315 4.020 -24.799 1.00 94.62 179 GLY A CA 1
ATOM 1421 C C . GLY A 1 179 ? 24.320 5.321 -25.607 1.00 94.62 179 GLY A C 1
ATOM 1422 O O . GLY A 1 179 ? 23.266 5.921 -25.789 1.00 94.62 179 GLY A O 1
ATOM 1423 N N . ASP A 1 180 ? 25.477 5.728 -26.125 1.00 95.50 180 ASP A N 1
ATOM 1424 C CA . ASP A 1 180 ? 25.674 6.859 -27.033 1.00 95.50 180 ASP A CA 1
ATOM 1425 C C . ASP A 1 180 ? 25.445 6.504 -28.515 1.00 95.50 180 ASP A C 1
ATOM 1427 O O . ASP A 1 180 ? 25.384 7.396 -29.360 1.00 95.50 180 ASP A O 1
ATOM 1431 N N . ASP A 1 181 ? 25.275 5.217 -28.829 1.00 96.38 181 ASP A N 1
ATOM 1432 C CA . ASP A 1 181 ? 25.220 4.669 -30.187 1.00 96.38 181 ASP A CA 1
ATOM 1433 C C . ASP A 1 181 ? 24.022 3.733 -30.440 1.00 96.38 181 ASP A C 1
ATOM 1435 O O . ASP A 1 181 ? 24.062 2.868 -31.318 1.00 96.38 181 ASP A O 1
ATOM 1439 N N . LEU A 1 182 ? 22.930 3.904 -29.689 1.00 97.44 182 LEU A N 1
ATOM 1440 C CA . LEU A 1 182 ? 21.689 3.164 -29.933 1.00 97.44 182 LEU A CA 1
ATOM 1441 C C . LEU A 1 182 ? 21.191 3.403 -31.370 1.00 97.44 182 LEU A C 1
ATOM 1443 O O 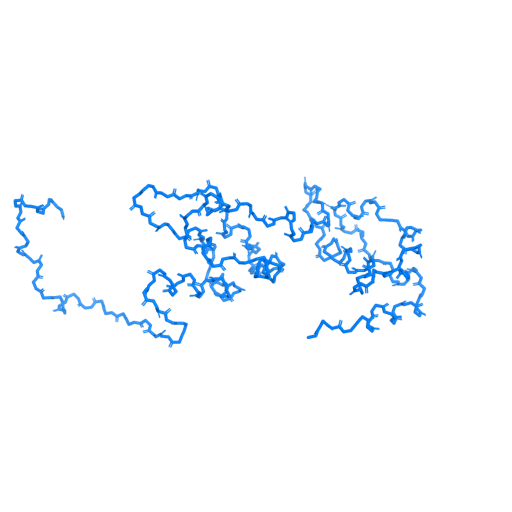. LEU A 1 182 ? 21.138 4.544 -31.827 1.00 97.44 182 LEU A O 1
ATOM 1447 N N . ASP A 1 183 ? 20.815 2.332 -32.079 1.00 97.31 183 ASP A N 1
ATOM 1448 C CA . ASP A 1 183 ? 20.452 2.409 -33.500 1.00 97.31 183 ASP A CA 1
ATOM 1449 C C . ASP A 1 183 ? 19.220 3.315 -33.717 1.00 97.31 183 ASP A C 1
ATOM 1451 O O . ASP A 1 183 ? 18.103 2.944 -33.324 1.00 97.31 183 ASP A O 1
ATOM 1455 N N . PRO A 1 184 ? 19.382 4.475 -34.385 1.00 96.81 184 PRO A N 1
ATOM 1456 C CA . PRO A 1 184 ? 18.309 5.452 -34.547 1.00 96.81 184 PRO A CA 1
ATOM 1457 C C . PRO A 1 184 ? 17.208 4.986 -35.510 1.00 96.81 184 PRO A C 1
ATOM 1459 O O . PRO A 1 184 ? 16.154 5.614 -35.588 1.00 96.81 184 PRO A O 1
ATOM 1462 N N . ASN A 1 185 ? 17.412 3.887 -36.246 1.00 97.81 185 ASN A N 1
ATOM 1463 C CA . ASN A 1 185 ? 16.351 3.287 -37.056 1.00 97.81 185 ASN A CA 1
ATOM 1464 C C . ASN A 1 185 ? 15.297 2.569 -36.199 1.00 97.81 185 ASN A C 1
ATOM 1466 O O . ASN A 1 185 ? 14.185 2.336 -36.673 1.00 97.81 185 ASN A O 1
ATOM 1470 N N . TYR A 1 186 ? 15.642 2.209 -34.958 1.00 97.50 186 TYR A N 1
ATOM 1471 C CA . TYR A 1 186 ? 14.764 1.482 -34.038 1.00 97.50 186 TYR A CA 1
ATOM 1472 C C . TYR A 1 186 ? 14.435 2.286 -32.775 1.00 97.50 186 TYR A C 1
ATOM 1474 O O . TYR A 1 186 ? 13.321 2.171 -32.263 1.00 97.50 186 TYR A O 1
ATOM 1482 N N . VAL A 1 187 ? 15.369 3.099 -32.272 1.00 96.75 187 VAL A N 1
ATOM 1483 C CA . VAL 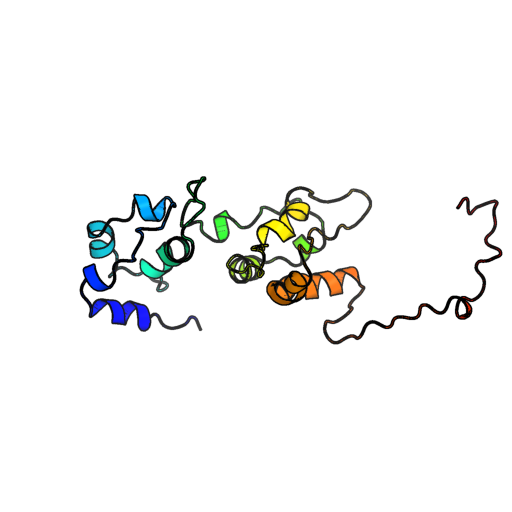A 1 187 ? 15.190 3.904 -31.055 1.00 96.75 187 VAL A CA 1
ATOM 1484 C C . VAL A 1 187 ? 14.844 5.341 -31.435 1.00 96.75 187 VAL A C 1
ATOM 1486 O O . VAL A 1 187 ? 15.659 6.058 -32.008 1.00 96.75 187 VAL A O 1
ATOM 1489 N N . LEU A 1 188 ? 13.609 5.748 -31.134 1.00 95.12 188 LEU A N 1
ATOM 1490 C CA . LEU A 1 188 ? 13.072 7.058 -31.523 1.00 95.12 188 LEU A CA 1
ATOM 1491 C C . LEU A 1 188 ? 13.411 8.181 -30.533 1.00 95.12 188 LEU A C 1
ATOM 1493 O O . LEU A 1 188 ? 13.422 9.347 -30.928 1.00 95.12 188 LEU A O 1
ATOM 1497 N N . TYR A 1 189 ? 13.602 7.838 -29.258 1.00 86.75 189 TYR A N 1
ATOM 1498 C CA . TYR A 1 189 ? 13.826 8.750 -28.138 1.00 86.75 189 TYR A CA 1
ATOM 1499 C C . TYR A 1 189 ? 14.608 8.061 -27.021 1.00 86.75 189 TYR A C 1
ATOM 1501 O O . TYR A 1 189 ? 14.491 6.818 -26.904 1.00 86.75 189 TYR A O 1
#

Solvent-accessible surface area (backbone atoms only — not comparable to full-atom values): 11898 Å² total; per-residue (Å²): 130,80,81,72,64,61,65,64,61,53,53,69,78,51,57,61,83,78,69,54,78,89,47,91,80,38,39,19,51,43,55,74,66,65,42,72,71,56,47,63,75,38,61,85,44,63,49,99,89,62,55,37,45,64,70,56,46,43,58,28,68,76,41,37,52,46,100,88,46,77,36,73,23,69,70,56,66,81,76,68,55,76,90,55,92,79,42,49,28,43,38,66,79,66,67,42,72,68,55,46,61,70,38,59,85,44,58,44,97,89,60,55,37,50,59,73,23,34,44,62,28,68,77,43,43,51,51,101,87,50,86,41,56,26,58,57,72,89,51,78,60,39,59,66,83,43,27,90,60,49,48,60,38,49,13,69,74,55,81,64,47,48,90,87,58,79,88,83,88,80,87,62,70,84,78,60,81,78,82,88,74,69,59,67,93,79,49,88,124

Radius of gyration: 24.09 Å; Cα contacts (8 Å, |Δi|>4): 197; chains: 1; bounding box: 61×35×77 Å

Secondary structure (DSSP, 8-state):
-PPPTHHHHHHTTS-HHHHS---TT--BHHHHH--HHHHHHHTT-B-TT--BHHHHHHHHHH---BTTB-B-S---HHHHS---TT--BHHHHH--HHHHHHHTT-B-TT--BHHHHHHHHHH----SSS-B-----SSTTHHHHTHHHHHHHHHHHTTT--TT--------GGG--S-S---TTT---

Nearest PDB structures (foldseek):
  1u6r-assembly1_B  TM=9.797E-01  e=4.287E-14  Oryctolagus cuniculus
  1vrp-assembly1_A  TM=9.380E-01  e=6.605E-14  Tetronarce californica
  3dre-assembly1_B  TM=9.377E-01  e=1.018E-13  Homo sapiens
  3drb-assembly1_A  TM=9.132E-01  e=1.151E-13  Homo sapiens
  4q2r-assembly2_B  TM=9.174E-01  e=2.271E-13  Bos taurus

Mean predicted aligned error: 13.17 Å

Organism: Oncorhynchus tshawytscha (NCBI:txid74940)

InterPro domains:
  IPR000749 ATP:guanido phosphotransferase [PTHR11547] (78-188)
  IPR022413 ATP:guanido phosphotransferase, N-terminal [PF02807] (25-80)
  IPR022413 ATP:guanido phosphotransferase, N-terminal [PF02807] (86-154)
  IPR022413 ATP:guanido phosphotransferase, N-terminal [PS51509] (11-76)
  IPR022413 ATP:guanido phosphotransferase, N-terminal [PS51509] (73-159)
  IPR036802 ATP:guanido phosphotransferase, N-terminal domain superfamily [G3DSA:1.10.135.10] (1-78)
  IPR036802 ATP:guanido phosphotransferase, N-terminal domain superfamily [G3DSA:1.10.135.10] (79-160)
  IPR036802 ATP:guanido phosphotransferase, N-terminal domain superfamily [SSF48034] (3-80)
  IPR036802 ATP:guanido phosphotransferase, N-terminal domain superfamily [SSF48034] (78-168)

Foldseek 3Di:
DPDACPVLVVCVVDDLVVPPADLVLAQAPCSVPDDSVNCVVFSPDADPVGDGPCNQQVQRSVDSDDPVDHHHSGDPLVRPPADLVQAFALLSVQDDSVLCVVFQPDADPVRHGPCNFQVQRRVHRADPPDHHLRGDDPDPCSCVSNVSRVQSSCCVVVVRQGPPDDDDDDPPPVPDDDPPCPPCVPDVD

Sequence (189 aa):
MPFGNTHNNFKLNFKVEEEYPDLTKHNNHMAKVLTKDMYAKLRDKQTPSGFTLDDVIQTGVDNPGHPFIMTVGCVAVEEEYPDLTKHINHMVKVLTKDMYAKLRGKQTSSGFTQDDRIQTGVDNPGHPFIMTIGCVAGEEESYEVFKDLLDPIISDRHSGYKPTDKHKTDLNFENLKGGDDLDPNYVLY